Protein AF-A0A6P6J3G4-F1 (afdb_monomer_lite)

Foldseek 3Di:
DDDPPPDDDDWPFPFPPPDDDDDQQWDWTWGDGLPDQWIWIFTGGDPDQKKWKWKAWPVRDTLDIDIGGDGDTGGLLSDDAQTKIFIDIPPRDDPDGIDGRHAQEADDWDWDDDPQQKIKIARPRHRDIDMDGADLVQAQDWDWDWDDDDRYTRTYTDGHHHRNWDWDWDPDVVIDIDTPSHRPNPPDPDDPDDDDDPDD

pLDDT: mean 77.28, std 19.0, range [24.08, 95.25]

Sequence (200 aa):
MHSSSTSTSPTFTSTLTKTTMGPTQCQFILNWSKNEEEVIVKINSTSKTTYRLRLMDNQNNTVFDANGHPPFKIPFKSLKPCTTYTVTVDECPLQQNLINLNVNKSTSHSAELEGGNKVCFKDSKWDLSECFAIKENSSCVQKDIHIKLDTCHYTMNVHMPPVKPQITFTETIPSQFEWPNKPRNCQENKFKVHCTGNGK

Organism: Carassius auratus (NCBI:txid7957)

Structure (mmCIF, N/CA/C/O backbone):
data_AF-A0A6P6J3G4-F1
#
_entry.id   AF-A0A6P6J3G4-F1
#
loop_
_atom_site.group_PDB
_atom_site.id
_atom_site.type_symbol
_atom_site.label_atom_id
_atom_site.label_alt_id
_atom_site.label_comp_id
_atom_site.label_asym_id
_atom_site.label_entity_id
_atom_site.label_seq_id
_atom_site.pdbx_PDB_ins_code
_atom_site.Cartn_x
_atom_site.Cartn_y
_atom_site.Cartn_z
_atom_site.occupancy
_atom_site.B_iso_or_equiv
_atom_site.auth_seq_id
_atom_site.auth_comp_id
_atom_site.auth_asym_id
_atom_site.auth_atom_id
_atom_site.pdbx_PDB_model_num
ATOM 1 N N . MET A 1 1 ? 5.849 25.766 27.114 1.00 33.12 1 MET A N 1
ATOM 2 C CA . MET A 1 1 ? 7.096 25.677 26.325 1.00 33.12 1 MET A CA 1
ATOM 3 C C . MET A 1 1 ? 6.953 24.502 25.371 1.00 33.12 1 MET A C 1
ATOM 5 O O . MET A 1 1 ? 7.002 23.365 25.816 1.00 33.12 1 MET A O 1
ATOM 9 N N . HIS A 1 2 ? 6.637 24.766 24.101 1.00 27.97 2 HIS A N 1
ATOM 10 C CA . HIS A 1 2 ? 6.517 23.725 23.078 1.00 27.97 2 HIS A CA 1
ATOM 11 C C . HIS A 1 2 ? 7.907 23.427 22.514 1.00 27.97 2 HIS A C 1
ATOM 13 O O . HIS A 1 2 ? 8.467 24.238 21.782 1.00 27.97 2 HIS A O 1
ATOM 19 N N . SER A 1 3 ? 8.460 22.269 22.866 1.00 24.08 3 SER A N 1
ATOM 20 C CA . SER A 1 3 ? 9.639 21.723 22.199 1.00 24.08 3 SER A CA 1
ATOM 21 C C . SER A 1 3 ? 9.186 21.033 20.916 1.00 24.08 3 SER A C 1
ATOM 23 O O . SER A 1 3 ? 8.805 19.864 20.921 1.00 24.08 3 SER A O 1
ATOM 25 N N . SER A 1 4 ? 9.182 21.782 19.816 1.00 27.47 4 SER A N 1
ATOM 26 C CA . SER A 1 4 ? 9.052 21.227 18.471 1.00 27.47 4 SER A CA 1
ATOM 27 C C . SER A 1 4 ? 10.332 20.462 18.143 1.00 27.47 4 SER A C 1
ATOM 29 O O . SER A 1 4 ? 11.358 21.063 17.838 1.00 27.47 4 SER A O 1
ATOM 31 N N . SER A 1 5 ? 10.288 19.134 18.239 1.00 25.02 5 SER A N 1
ATOM 32 C CA . SER A 1 5 ? 11.351 18.281 17.710 1.00 25.02 5 SER A CA 1
ATOM 33 C C . SER A 1 5 ? 11.126 18.103 16.209 1.00 25.02 5 SER A C 1
ATOM 35 O O . SER A 1 5 ? 10.301 17.312 15.757 1.00 25.02 5 SER A O 1
ATOM 37 N N . THR A 1 6 ? 11.851 18.876 15.406 1.00 27.38 6 THR A N 1
ATOM 38 C CA . THR A 1 6 ? 12.033 18.601 13.981 1.00 27.38 6 THR A CA 1
ATOM 39 C C . THR A 1 6 ? 12.918 17.365 13.846 1.00 27.38 6 THR A C 1
ATOM 41 O O . THR A 1 6 ? 14.134 17.446 13.703 1.00 27.38 6 THR A O 1
ATOM 44 N N . SER A 1 7 ? 12.296 16.189 13.942 1.00 25.64 7 SER A N 1
ATOM 45 C CA . SER A 1 7 ? 12.932 14.931 13.561 1.00 25.64 7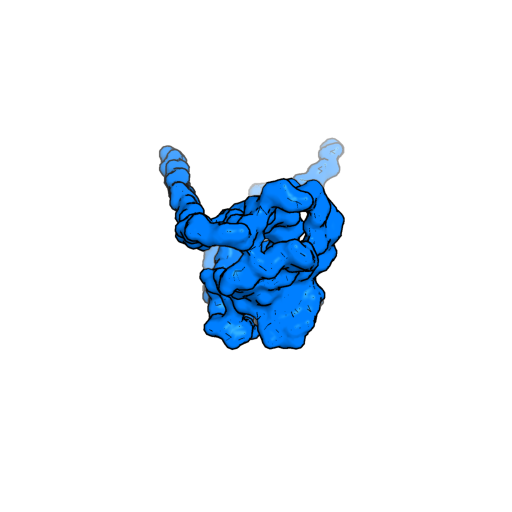 SER A CA 1
ATOM 46 C C . SER A 1 7 ? 13.177 14.966 12.053 1.00 25.64 7 SER A C 1
ATOM 48 O O . SER A 1 7 ? 12.247 14.920 11.246 1.00 25.64 7 SER A O 1
ATOM 50 N N . THR A 1 8 ? 14.443 15.103 11.669 1.00 26.39 8 THR A N 1
ATOM 51 C CA . THR A 1 8 ? 14.907 14.918 10.297 1.00 26.39 8 THR A CA 1
ATOM 52 C C . THR A 1 8 ? 14.532 13.507 9.846 1.00 26.39 8 THR A C 1
ATOM 54 O O . THR A 1 8 ? 15.021 12.509 10.374 1.00 26.39 8 THR A O 1
ATOM 57 N N . SER A 1 9 ? 13.597 13.421 8.895 1.00 29.39 9 SER A N 1
ATOM 58 C CA . SER A 1 9 ? 13.177 12.144 8.317 1.00 29.39 9 SER A CA 1
ATOM 59 C C . SER A 1 9 ? 14.364 11.469 7.628 1.00 29.39 9 SER A C 1
ATOM 61 O O . SER A 1 9 ? 15.068 12.133 6.867 1.00 29.39 9 SER A O 1
ATOM 63 N N . PRO A 1 10 ? 14.580 10.160 7.833 1.00 24.36 10 PRO A N 1
ATOM 64 C CA . PRO A 1 10 ? 15.593 9.433 7.092 1.00 24.36 10 PRO A CA 1
ATOM 65 C C . PRO A 1 10 ? 15.177 9.377 5.620 1.00 24.36 10 PRO A C 1
ATOM 67 O O . PRO A 1 10 ? 14.202 8.715 5.251 1.00 24.36 10 PRO A O 1
ATOM 70 N N . THR A 1 11 ? 15.913 10.091 4.773 1.00 26.95 11 THR A N 1
ATOM 71 C CA . THR A 1 11 ? 15.874 9.906 3.326 1.00 26.95 11 THR A CA 1
ATOM 72 C C . THR A 1 11 ? 16.505 8.551 3.035 1.00 26.95 11 THR A C 1
ATOM 74 O O . THR A 1 11 ? 17.723 8.399 3.077 1.00 26.95 11 THR A O 1
ATOM 77 N N . PHE A 1 12 ? 15.682 7.541 2.764 1.00 32.44 12 PHE A N 1
ATOM 78 C CA . PHE A 1 12 ? 16.170 6.320 2.134 1.00 32.44 12 PHE A CA 1
ATOM 79 C C . PHE A 1 12 ? 16.375 6.612 0.654 1.00 32.44 12 PHE A C 1
ATOM 81 O O . PHE A 1 12 ? 15.532 6.302 -0.180 1.00 32.44 12 PHE A O 1
ATOM 88 N N . THR A 1 13 ? 17.499 7.244 0.328 1.00 29.33 13 THR A N 1
ATOM 89 C CA . THR A 1 13 ? 17.986 7.266 -1.044 1.00 29.33 13 THR A CA 1
ATOM 90 C C . THR A 1 13 ? 18.561 5.883 -1.298 1.00 29.33 13 THR A C 1
ATOM 92 O O . THR A 1 13 ? 19.713 5.607 -0.967 1.00 29.33 13 THR A O 1
ATOM 95 N N . SER A 1 14 ? 17.765 4.972 -1.857 1.00 32.69 14 SER A N 1
ATOM 96 C CA . SER A 1 14 ? 18.378 3.852 -2.564 1.00 32.69 14 SER A CA 1
ATOM 97 C C . SER A 1 14 ? 18.861 4.414 -3.891 1.00 32.69 14 SER A C 1
ATOM 99 O O . SER A 1 14 ? 18.203 4.302 -4.920 1.00 32.69 14 SER A O 1
ATOM 101 N N . THR A 1 15 ? 19.989 5.123 -3.846 1.00 31.77 15 THR A N 1
ATOM 102 C CA . THR A 1 15 ? 20.711 5.446 -5.060 1.00 31.77 15 THR A CA 1
ATOM 103 C C . THR A 1 15 ? 21.238 4.113 -5.553 1.00 31.77 15 THR A C 1
ATOM 105 O O . THR A 1 15 ? 22.246 3.610 -5.054 1.00 31.77 15 THR A O 1
ATOM 108 N N . LEU A 1 16 ? 20.579 3.516 -6.543 1.00 35.56 16 LEU A N 1
ATOM 109 C CA . LEU A 1 16 ? 21.275 2.556 -7.384 1.00 35.56 16 LEU A CA 1
ATOM 110 C C . LEU A 1 16 ? 22.248 3.359 -8.267 1.00 35.56 16 LEU A C 1
ATOM 112 O O . LEU A 1 16 ? 22.089 3.470 -9.476 1.00 35.56 16 LEU A O 1
ATOM 116 N N . THR A 1 17 ? 23.252 3.994 -7.655 1.00 30.45 17 THR A N 1
ATOM 117 C CA . THR A 1 17 ? 24.413 4.536 -8.360 1.00 30.45 17 THR A CA 1
ATOM 118 C C . THR A 1 17 ? 25.265 3.350 -8.767 1.00 30.45 17 THR A C 1
ATOM 120 O O . THR A 1 17 ? 26.215 2.977 -8.084 1.00 30.45 17 THR A O 1
ATOM 123 N N . LYS A 1 18 ? 24.915 2.728 -9.889 1.00 33.31 18 LYS A N 1
ATOM 124 C CA . LYS A 1 18 ? 25.888 1.984 -10.682 1.00 33.31 18 LYS A CA 1
ATOM 125 C C . LYS A 1 18 ? 26.146 2.765 -11.956 1.00 33.31 18 LYS A C 1
ATOM 127 O O . LYS A 1 18 ? 25.587 2.497 -13.011 1.00 33.31 18 LYS A O 1
ATOM 132 N N . THR A 1 19 ? 27.013 3.762 -11.823 1.00 32.81 19 THR A N 1
ATOM 133 C CA . THR A 1 19 ? 27.705 4.347 -12.964 1.00 32.81 19 THR A CA 1
ATOM 134 C C . THR A 1 19 ? 28.714 3.309 -13.431 1.00 32.81 19 THR A C 1
ATOM 136 O O . THR A 1 19 ? 29.676 3.011 -12.723 1.00 32.81 19 THR A O 1
ATOM 139 N N . THR A 1 20 ? 28.512 2.713 -14.599 1.00 35.81 20 THR A N 1
ATOM 140 C CA . THR A 1 20 ? 29.598 1.977 -15.253 1.00 35.81 20 THR A CA 1
ATOM 141 C C . THR A 1 20 ? 29.575 2.293 -16.737 1.00 35.81 20 THR A C 1
ATOM 143 O O . THR A 1 20 ? 28.584 2.063 -17.428 1.00 35.81 20 THR A O 1
ATOM 146 N N . MET A 1 21 ? 30.655 2.933 -17.185 1.00 36.25 21 MET A N 1
ATOM 147 C CA . MET A 1 21 ? 30.863 3.352 -18.565 1.00 36.25 21 MET A CA 1
ATOM 148 C C . MET A 1 21 ? 31.253 2.129 -19.396 1.00 36.25 21 MET A C 1
ATOM 150 O O . MET A 1 21 ? 32.298 1.526 -19.169 1.00 36.25 21 MET A O 1
ATOM 154 N N . GLY A 1 22 ? 30.399 1.780 -20.351 1.00 36.66 22 GLY A N 1
ATOM 155 C CA . GLY A 1 22 ? 30.642 0.785 -21.389 1.00 36.66 22 GLY A CA 1
ATOM 156 C C . GLY A 1 22 ? 29.890 1.184 -22.667 1.00 36.66 22 GLY A C 1
ATOM 157 O O . GLY A 1 22 ? 28.957 1.983 -22.591 1.00 36.66 22 GLY A O 1
ATOM 158 N N . PRO A 1 23 ? 30.289 0.671 -23.843 1.00 42.81 23 PRO A N 1
ATOM 159 C CA . PRO A 1 23 ? 29.961 1.250 -25.154 1.00 42.81 23 PRO A CA 1
ATOM 160 C C . PRO A 1 23 ? 28.498 1.093 -25.619 1.00 42.81 23 PRO A C 1
ATOM 162 O O . PRO A 1 23 ? 28.172 1.480 -26.735 1.00 42.81 23 PRO A O 1
ATOM 165 N N . THR A 1 24 ? 27.595 0.565 -24.789 1.00 51.41 24 THR A N 1
ATOM 166 C CA . THR A 1 24 ? 26.156 0.443 -25.082 1.00 51.41 24 THR A CA 1
ATOM 167 C C . THR A 1 24 ? 25.353 1.310 -24.106 1.00 51.41 24 THR A C 1
ATOM 169 O O . THR A 1 24 ? 25.168 0.991 -22.935 1.00 51.41 24 THR A O 1
ATOM 172 N N . GLN A 1 25 ? 24.943 2.481 -24.598 1.00 62.03 25 GLN A N 1
ATOM 173 C CA . GLN A 1 25 ? 24.481 3.650 -23.841 1.00 62.03 25 GLN A CA 1
ATOM 174 C C . GLN A 1 25 ? 23.018 3.544 -23.370 1.00 62.03 25 GLN A C 1
ATOM 176 O O . GLN A 1 25 ? 22.177 4.324 -23.814 1.00 62.03 25 GLN A O 1
ATOM 181 N N . CYS A 1 26 ? 22.681 2.597 -22.494 1.00 67.50 26 CYS A N 1
ATOM 182 C CA . CYS A 1 26 ? 21.376 2.595 -21.828 1.00 67.50 26 CYS A CA 1
ATOM 183 C C . CYS A 1 26 ? 21.518 2.334 -20.330 1.00 67.50 26 CYS A C 1
ATOM 185 O O . CYS A 1 26 ? 21.806 1.218 -19.901 1.00 67.50 26 CYS A O 1
ATOM 187 N N . GLN A 1 27 ? 21.318 3.375 -19.526 1.00 68.44 27 GLN A N 1
ATOM 188 C CA . GLN A 1 27 ? 21.262 3.279 -18.069 1.00 68.44 27 GLN A CA 1
ATOM 189 C C . GLN A 1 27 ? 19.939 3.849 -17.583 1.00 68.44 27 GLN A C 1
ATOM 191 O O . GLN A 1 27 ? 19.440 4.816 -18.166 1.00 68.44 27 GLN A O 1
ATOM 196 N N . PHE A 1 28 ? 19.408 3.301 -16.490 1.00 71.81 28 PHE A N 1
ATOM 197 C CA . PHE A 1 28 ? 18.303 3.930 -15.786 1.00 71.81 28 PHE A CA 1
ATOM 198 C C . PHE A 1 28 ? 18.678 4.302 -14.357 1.00 71.81 28 PHE A C 1
ATOM 200 O O . PHE A 1 28 ? 19.463 3.617 -13.703 1.00 71.81 28 PHE A O 1
ATOM 207 N N . ILE A 1 29 ? 18.105 5.401 -13.878 1.00 69.69 29 ILE A N 1
ATOM 208 C CA . ILE A 1 29 ? 18.223 5.837 -12.488 1.00 69.69 29 ILE A CA 1
ATOM 209 C C . ILE A 1 29 ? 16.832 5.799 -11.891 1.00 69.69 29 ILE A C 1
ATOM 211 O O . ILE A 1 29 ? 15.924 6.440 -12.423 1.00 69.69 29 ILE A O 1
ATOM 215 N N . LEU A 1 30 ? 16.695 5.063 -10.793 1.00 69.00 30 LEU A N 1
ATOM 216 C CA . LEU A 1 30 ? 15.484 5.027 -9.998 1.00 69.00 30 LEU A CA 1
ATOM 217 C C . LEU A 1 30 ? 15.666 5.929 -8.779 1.00 69.00 30 LEU A C 1
ATOM 219 O O . LEU A 1 30 ? 16.517 5.668 -7.932 1.00 69.00 30 LEU A O 1
ATOM 223 N N . ASN A 1 31 ? 14.844 6.969 -8.695 1.00 70.81 31 ASN A N 1
ATOM 224 C CA . ASN A 1 31 ? 14.775 7.848 -7.537 1.00 70.81 31 ASN A CA 1
ATOM 225 C C . ASN A 1 31 ? 13.417 7.688 -6.869 1.00 70.81 31 ASN A C 1
ATOM 227 O O . ASN A 1 31 ? 12.385 7.742 -7.538 1.00 70.81 31 ASN A O 1
ATOM 231 N N . TRP A 1 32 ? 13.431 7.518 -5.553 1.00 69.88 32 TRP A N 1
ATOM 232 C CA . TRP A 1 32 ? 12.229 7.595 -4.745 1.00 69.88 32 TRP A CA 1
ATOM 233 C C . TRP A 1 32 ? 12.554 8.079 -3.343 1.00 69.88 32 TRP A C 1
ATOM 235 O O . TRP A 1 32 ? 13.658 7.867 -2.834 1.00 69.88 32 TRP A O 1
ATOM 245 N N . SER A 1 33 ? 11.563 8.683 -2.700 1.00 63.59 33 SER A N 1
ATOM 246 C CA . SER A 1 33 ? 11.625 9.009 -1.284 1.00 63.59 33 SER A CA 1
ATOM 247 C C . SER A 1 33 ? 10.406 8.489 -0.527 1.00 63.59 33 SER A C 1
ATOM 249 O O . SER A 1 33 ? 9.382 8.079 -1.085 1.00 63.59 33 SER A O 1
ATOM 251 N N . LYS A 1 34 ? 10.513 8.482 0.803 1.00 59.62 34 LYS A N 1
ATOM 252 C CA . LYS A 1 34 ? 9.438 8.053 1.703 1.00 59.62 34 LYS A CA 1
ATOM 253 C C . LYS A 1 34 ? 8.164 8.892 1.529 1.00 59.62 34 LYS A C 1
ATOM 255 O O . LYS A 1 34 ? 7.078 8.330 1.640 1.00 59.62 34 LYS A O 1
ATOM 260 N N . ASN A 1 35 ? 8.312 10.168 1.178 1.00 63.75 35 ASN A N 1
ATOM 261 C CA . ASN A 1 35 ? 7.216 11.133 1.081 1.00 63.75 35 ASN A CA 1
ATOM 262 C C . ASN A 1 35 ? 6.724 11.356 -0.359 1.00 63.75 35 ASN A C 1
ATOM 264 O O . ASN A 1 35 ? 5.789 12.121 -0.561 1.00 63.75 35 ASN A O 1
ATOM 268 N N . GLU A 1 36 ? 7.343 10.713 -1.349 1.00 72.94 36 GLU A N 1
ATOM 269 C CA . GLU A 1 36 ? 6.892 10.762 -2.740 1.00 72.94 36 GLU A CA 1
ATOM 270 C C . GLU A 1 36 ? 5.796 9.729 -3.023 1.00 72.94 36 GLU A C 1
ATOM 272 O O . GLU A 1 36 ? 5.799 8.627 -2.462 1.00 72.94 36 GLU A O 1
ATOM 277 N N . GLU A 1 37 ? 4.884 10.095 -3.925 1.00 78.69 37 GLU A N 1
ATOM 278 C CA . GLU A 1 37 ? 3.795 9.247 -4.437 1.00 78.69 37 GLU A CA 1
ATOM 279 C C . GLU A 1 37 ? 4.203 8.431 -5.672 1.00 78.69 37 GLU A C 1
ATOM 281 O O . GLU A 1 37 ? 3.495 7.509 -6.081 1.00 78.69 37 GLU A O 1
ATOM 286 N N . GLU A 1 38 ? 5.378 8.718 -6.230 1.00 84.12 38 GLU A N 1
ATOM 287 C CA . GLU A 1 38 ? 5.865 8.132 -7.471 1.00 84.12 38 GLU A CA 1
ATOM 288 C C . GLU A 1 38 ? 7.334 7.723 -7.351 1.00 84.12 38 GLU A C 1
ATOM 290 O O . GLU A 1 38 ? 8.112 8.285 -6.581 1.00 84.12 38 GLU A O 1
ATOM 295 N N . VAL A 1 39 ? 7.715 6.754 -8.172 1.00 82.38 39 VAL A N 1
ATOM 296 C CA . VAL A 1 39 ? 9.089 6.369 -8.455 1.00 82.38 39 VAL A CA 1
ATOM 297 C C . VAL A 1 39 ? 9.490 6.992 -9.789 1.00 82.38 39 VAL A C 1
ATOM 299 O O . VAL A 1 39 ? 8.809 6.808 -10.799 1.00 82.38 39 VAL A O 1
ATOM 302 N N . ILE A 1 40 ? 10.606 7.715 -9.812 1.00 82.06 40 ILE A N 1
ATOM 303 C CA . ILE A 1 40 ? 11.095 8.392 -11.015 1.00 82.06 40 ILE A CA 1
ATOM 304 C C . ILE A 1 40 ? 12.158 7.527 -11.685 1.00 82.06 40 ILE A C 1
ATOM 306 O O . ILE A 1 40 ? 13.202 7.263 -11.090 1.00 82.06 40 ILE A O 1
ATOM 310 N N . VAL A 1 41 ? 11.921 7.151 -12.942 1.00 80.62 41 VAL A N 1
ATOM 311 C CA . VAL A 1 41 ? 12.867 6.409 -13.782 1.00 80.62 41 VAL A CA 1
ATOM 312 C C . VAL A 1 41 ? 13.398 7.321 -14.883 1.00 80.62 41 VAL A C 1
ATOM 314 O O . VAL A 1 41 ? 12.688 7.686 -15.821 1.00 80.62 41 VAL A O 1
ATOM 317 N N . LYS A 1 42 ? 14.669 7.704 -14.779 1.00 82.00 42 LYS A N 1
ATOM 318 C CA . LYS A 1 42 ? 15.385 8.438 -15.836 1.00 82.00 42 LYS A CA 1
ATOM 319 C C . LYS A 1 42 ? 16.090 7.447 -16.743 1.00 82.00 42 LYS A C 1
ATOM 321 O O . LYS A 1 42 ? 16.682 6.516 -16.219 1.00 82.00 42 LYS A O 1
ATOM 326 N N . ILE A 1 43 ? 16.074 7.673 -18.055 1.00 77.88 43 ILE A N 1
ATOM 327 C CA . ILE A 1 43 ? 16.859 6.902 -19.027 1.00 77.88 43 ILE A CA 1
ATOM 328 C C . ILE A 1 43 ? 17.965 7.810 -19.556 1.00 77.88 43 ILE A C 1
ATOM 330 O O . ILE A 1 43 ? 17.679 8.853 -20.138 1.00 77.88 43 ILE A O 1
ATOM 334 N N . ASN A 1 44 ? 19.217 7.410 -19.356 1.00 72.69 44 ASN A N 1
ATOM 335 C CA . ASN A 1 44 ? 20.378 8.083 -19.924 1.00 72.69 44 ASN A CA 1
ATOM 336 C C . ASN A 1 44 ? 20.800 7.326 -21.184 1.00 72.69 44 ASN A C 1
ATOM 338 O O . ASN A 1 44 ? 21.493 6.310 -21.101 1.00 72.69 44 ASN A O 1
ATOM 342 N N . SER A 1 45 ? 20.357 7.813 -22.341 1.00 67.75 45 SER A N 1
ATOM 343 C CA . SER A 1 45 ? 20.760 7.300 -23.649 1.00 67.75 45 SER A CA 1
ATOM 344 C C . SER A 1 45 ? 20.799 8.434 -24.673 1.00 67.75 45 SER A C 1
ATOM 346 O O . SER A 1 45 ? 19.985 9.354 -24.620 1.00 67.75 45 SER A O 1
ATOM 348 N N . THR A 1 46 ? 21.775 8.398 -25.581 1.00 61.34 46 THR A N 1
ATOM 349 C CA . THR A 1 46 ? 22.001 9.452 -26.586 1.00 61.34 46 THR A CA 1
ATOM 350 C C . THR A 1 46 ? 21.328 9.162 -27.928 1.00 61.34 46 THR A C 1
ATOM 352 O O . THR A 1 46 ? 21.491 9.944 -28.858 1.00 61.34 46 THR A O 1
ATOM 355 N N . SER A 1 47 ? 20.614 8.039 -28.067 1.00 66.50 47 SER A N 1
ATOM 356 C CA . SER A 1 47 ? 20.144 7.550 -29.371 1.00 66.50 47 SER A CA 1
ATOM 357 C C . SER A 1 47 ? 18.701 7.928 -29.715 1.00 66.50 47 SER A C 1
ATOM 359 O O . SER A 1 47 ? 18.380 8.028 -30.898 1.00 66.50 47 SER A O 1
ATOM 361 N N . LYS A 1 48 ? 17.821 8.141 -28.725 1.00 69.62 48 LYS A N 1
ATOM 362 C CA . LYS A 1 48 ? 16.391 8.412 -28.959 1.00 69.62 48 LYS A CA 1
ATOM 363 C C . LYS A 1 48 ? 15.811 9.487 -28.043 1.00 69.62 48 LYS A C 1
ATOM 365 O O . LYS A 1 48 ? 16.250 9.677 -26.911 1.00 69.62 48 LYS A O 1
ATOM 370 N N . THR A 1 49 ? 14.766 10.150 -28.533 1.00 75.81 49 THR A N 1
ATOM 371 C CA . THR A 1 49 ? 13.941 11.106 -27.774 1.00 75.81 49 THR A CA 1
ATOM 372 C C . THR A 1 49 ? 12.758 10.440 -27.071 1.00 75.81 49 THR A C 1
ATOM 374 O O . THR A 1 49 ? 12.267 10.974 -26.077 1.00 75.81 49 THR A O 1
ATOM 377 N N . THR A 1 50 ? 12.318 9.276 -27.552 1.00 86.38 50 THR A N 1
ATOM 378 C CA . THR A 1 50 ? 11.156 8.540 -27.045 1.00 86.38 50 THR A CA 1
ATOM 379 C C . THR A 1 50 ? 11.531 7.091 -26.762 1.00 86.38 50 THR A C 1
ATOM 381 O O . THR A 1 50 ? 12.220 6.456 -27.561 1.00 86.38 50 THR A O 1
ATOM 384 N N . TYR A 1 51 ? 11.053 6.575 -25.632 1.00 86.94 51 TYR A N 1
ATOM 385 C CA . TYR A 1 51 ? 11.269 5.205 -25.183 1.00 86.94 51 TYR A CA 1
ATOM 386 C C . TYR A 1 51 ? 9.951 4.604 -24.708 1.00 86.94 51 TYR A C 1
ATOM 388 O O . TYR A 1 51 ? 9.099 5.316 -24.174 1.00 86.94 51 TYR A O 1
ATOM 396 N N . ARG A 1 52 ? 9.822 3.281 -24.833 1.00 91.25 52 ARG A N 1
ATOM 397 C CA . ARG A 1 52 ? 8.777 2.516 -24.156 1.00 91.25 52 ARG A CA 1
ATOM 398 C C . ARG A 1 52 ? 9.379 1.773 -22.972 1.00 91.25 52 ARG A C 1
ATOM 400 O O . ARG A 1 52 ? 10.222 0.899 -23.163 1.00 91.25 52 ARG A O 1
ATOM 407 N N . LEU A 1 53 ? 8.966 2.153 -21.768 1.00 90.88 53 LEU A N 1
ATOM 408 C CA . LEU A 1 53 ? 9.354 1.542 -20.502 1.00 90.88 53 LEU A CA 1
ATOM 409 C C . LEU A 1 53 ? 8.246 0.585 -20.060 1.00 90.88 53 LEU A C 1
ATOM 411 O O . LEU A 1 53 ? 7.103 1.011 -19.907 1.00 90.88 53 LEU A O 1
ATOM 415 N N . ARG A 1 54 ? 8.593 -0.674 -19.785 1.00 93.31 54 ARG A N 1
ATOM 416 C CA . ARG A 1 54 ? 7.707 -1.615 -19.088 1.00 93.31 54 ARG A CA 1
ATOM 417 C C . ARG A 1 54 ? 8.336 -2.068 -17.783 1.00 93.31 54 ARG A C 1
ATOM 419 O O . ARG A 1 54 ? 9.548 -2.283 -17.716 1.00 93.31 54 ARG A O 1
ATOM 426 N N . LEU A 1 55 ? 7.498 -2.231 -16.771 1.00 92.56 55 LEU A N 1
ATOM 427 C CA . LEU A 1 55 ? 7.854 -2.825 -15.495 1.00 92.56 55 LEU A CA 1
ATOM 428 C C . LEU A 1 55 ? 6.997 -4.071 -15.276 1.00 92.56 55 LEU A C 1
ATOM 430 O O . LEU A 1 55 ? 5.770 -4.012 -15.385 1.00 92.56 55 LEU A O 1
ATOM 434 N N . MET A 1 56 ? 7.646 -5.191 -14.981 1.00 93.50 56 MET A N 1
ATOM 435 C CA . MET A 1 56 ? 7.009 -6.489 -14.774 1.00 93.50 56 MET A CA 1
ATOM 436 C C . MET A 1 56 ? 7.285 -6.986 -13.361 1.00 93.50 56 MET A C 1
ATOM 438 O O . MET A 1 56 ? 8.408 -6.843 -12.878 1.00 93.50 56 MET A O 1
ATOM 442 N N . ASP A 1 57 ? 6.282 -7.551 -12.694 1.00 91.44 57 ASP A N 1
ATOM 443 C CA . ASP A 1 57 ? 6.478 -8.223 -11.407 1.00 91.44 57 ASP A CA 1
ATOM 444 C C . ASP A 1 57 ? 7.175 -9.590 -11.579 1.00 91.44 57 ASP A C 1
ATOM 446 O O . ASP A 1 57 ? 7.523 -10.016 -12.683 1.00 91.44 57 ASP A O 1
ATOM 450 N N . ASN A 1 58 ? 7.405 -10.290 -10.470 1.00 86.31 58 ASN A N 1
ATOM 451 C CA . ASN A 1 58 ? 8.009 -11.627 -10.454 1.00 86.31 58 ASN A CA 1
ATOM 452 C C . ASN A 1 58 ? 7.133 -12.730 -11.079 1.00 86.31 58 ASN A C 1
ATOM 454 O O . ASN A 1 58 ? 7.627 -13.832 -11.311 1.00 86.31 58 ASN A O 1
ATOM 458 N N . GLN A 1 59 ? 5.857 -12.452 -11.343 1.00 88.31 59 GLN A N 1
ATOM 459 C CA . GLN A 1 59 ? 4.930 -13.333 -12.049 1.00 88.31 59 GLN A CA 1
ATOM 460 C C . GLN A 1 59 ? 4.866 -12.992 -13.546 1.00 88.31 59 GLN A C 1
ATOM 462 O O . GLN A 1 59 ? 4.046 -13.554 -14.268 1.00 88.31 59 GLN A O 1
ATOM 467 N N . ASN A 1 60 ? 5.744 -12.101 -14.021 1.00 88.88 60 ASN A N 1
ATOM 468 C CA . ASN A 1 60 ? 5.766 -11.557 -15.375 1.00 88.88 60 ASN A CA 1
ATOM 469 C C . ASN A 1 60 ? 4.505 -10.763 -15.761 1.00 88.88 60 ASN A C 1
ATOM 471 O O . ASN A 1 60 ? 4.274 -10.524 -16.948 1.00 88.88 60 ASN A O 1
ATOM 475 N N . ASN A 1 61 ? 3.709 -10.293 -14.799 1.00 92.75 61 ASN A N 1
ATOM 476 C CA . ASN A 1 61 ? 2.614 -9.378 -15.096 1.00 92.75 61 ASN A CA 1
ATOM 477 C C . ASN A 1 61 ? 3.175 -7.977 -15.324 1.00 92.75 61 ASN A C 1
ATOM 479 O O . ASN A 1 61 ? 3.967 -7.475 -14.525 1.00 92.75 61 ASN A O 1
ATOM 483 N N . THR A 1 62 ? 2.744 -7.309 -16.392 1.00 94.56 62 THR A N 1
ATOM 484 C CA . THR A 1 62 ? 3.068 -5.895 -16.601 1.00 94.56 62 THR A CA 1
ATOM 485 C C . THR A 1 62 ? 2.286 -5.038 -15.609 1.00 94.56 62 THR A C 1
ATOM 487 O O . THR A 1 62 ? 1.062 -4.965 -15.678 1.00 94.56 62 THR A O 1
ATOM 490 N N . VAL A 1 63 ? 2.999 -4.375 -14.699 1.00 93.62 63 VAL A N 1
ATOM 491 C CA . VAL A 1 63 ? 2.417 -3.468 -13.693 1.00 93.62 63 VAL A CA 1
ATOM 492 C C . VAL A 1 63 ? 2.493 -2.000 -14.113 1.00 93.62 63 VAL A C 1
ATOM 494 O O . VAL A 1 63 ? 1.791 -1.153 -13.568 1.00 93.62 63 VAL A O 1
ATOM 497 N N . PHE A 1 64 ? 3.346 -1.692 -15.091 1.00 94.44 64 PHE A N 1
ATOM 498 C CA . PHE A 1 64 ? 3.484 -0.365 -15.676 1.00 94.44 64 PHE A CA 1
ATOM 499 C C . PHE A 1 64 ? 3.971 -0.478 -17.124 1.00 94.44 64 PHE A C 1
ATOM 501 O O . PHE A 1 64 ? 4.906 -1.228 -17.401 1.00 94.44 64 PHE A O 1
ATOM 508 N N . ASP A 1 65 ? 3.364 0.281 -18.035 1.00 95.25 65 ASP A N 1
ATOM 509 C CA . ASP A 1 65 ? 3.782 0.418 -19.434 1.00 95.25 65 ASP A CA 1
ATOM 510 C C . ASP A 1 65 ? 3.550 1.868 -19.857 1.00 95.25 65 ASP A C 1
ATOM 512 O O . ASP A 1 65 ? 2.433 2.380 -19.767 1.00 95.25 65 ASP A O 1
ATOM 516 N N . ALA A 1 66 ? 4.610 2.543 -20.284 1.00 94.19 66 ALA A N 1
ATOM 517 C CA . ALA A 1 66 ? 4.529 3.912 -20.757 1.00 94.19 66 ALA A CA 1
ATOM 518 C C . ALA A 1 66 ? 5.439 4.116 -21.960 1.00 94.19 66 ALA A C 1
ATOM 520 O O . ALA A 1 66 ? 6.573 3.642 -21.992 1.00 94.19 66 ALA A O 1
ATOM 521 N N . ASN A 1 67 ? 4.952 4.890 -22.924 1.00 93.00 67 ASN A N 1
ATOM 522 C CA . ASN A 1 67 ? 5.717 5.339 -24.075 1.00 93.00 67 ASN A CA 1
ATOM 523 C C . ASN A 1 67 ? 5.837 6.863 -24.030 1.00 93.00 67 ASN A C 1
ATOM 525 O O . ASN A 1 67 ? 4.827 7.552 -23.901 1.00 93.00 67 ASN A O 1
ATOM 529 N N . GLY A 1 68 ? 7.052 7.398 -24.113 1.00 90.25 68 GLY A N 1
ATOM 530 C CA . GLY A 1 68 ? 7.250 8.839 -24.020 1.00 90.25 68 GLY A CA 1
ATOM 531 C C . GLY A 1 68 ? 8.696 9.274 -23.836 1.00 90.25 68 GLY A C 1
ATOM 532 O O . GLY A 1 68 ? 9.638 8.490 -23.969 1.00 90.25 68 GLY A O 1
ATOM 533 N N . HIS A 1 69 ? 8.859 10.564 -23.549 1.00 88.19 69 HIS A N 1
ATOM 534 C CA . HIS A 1 69 ? 10.145 11.142 -23.183 1.00 88.19 69 HIS A CA 1
ATOM 535 C C . HIS A 1 69 ? 10.421 10.900 -21.687 1.00 88.19 69 HIS A C 1
ATOM 537 O O . HIS A 1 69 ? 9.535 11.169 -20.873 1.00 88.19 69 HIS A O 1
ATOM 543 N N . PRO A 1 70 ? 11.612 10.411 -21.292 1.00 84.44 70 PRO A N 1
ATOM 544 C CA . PRO A 1 70 ? 11.987 10.308 -19.885 1.00 84.44 70 PRO A CA 1
ATOM 545 C C . PRO A 1 70 ? 12.057 11.705 -19.229 1.00 84.44 70 PRO A C 1
ATOM 547 O O . PRO A 1 70 ? 12.325 12.688 -19.912 1.00 84.44 70 PRO A O 1
ATOM 550 N N . PRO A 1 71 ? 11.897 11.830 -17.900 1.00 86.75 71 PRO A N 1
ATOM 551 C CA . PRO A 1 71 ? 11.714 10.755 -16.931 1.00 86.75 71 PRO A CA 1
ATOM 552 C C . PRO A 1 71 ? 10.308 10.149 -16.948 1.00 86.75 71 PRO A C 1
ATOM 554 O O . PRO A 1 71 ? 9.312 10.855 -17.076 1.00 86.75 71 PRO A O 1
ATOM 557 N N . PHE A 1 72 ? 10.238 8.843 -16.713 1.00 88.75 72 PHE A N 1
ATOM 558 C CA . PHE A 1 72 ? 8.985 8.147 -16.446 1.00 88.75 72 PHE A CA 1
ATOM 559 C C . PHE A 1 72 ? 8.644 8.245 -14.963 1.00 88.75 72 PHE A C 1
ATOM 561 O O . PHE A 1 72 ? 9.525 8.141 -14.106 1.00 88.75 72 PHE A O 1
ATOM 568 N N . LYS A 1 73 ? 7.361 8.431 -14.671 1.00 90.31 73 LYS A N 1
ATOM 569 C CA . LYS A 1 73 ? 6.816 8.491 -13.317 1.00 90.31 73 LYS A CA 1
ATOM 570 C C . LYS A 1 73 ? 5.932 7.275 -13.100 1.00 90.31 73 LYS A C 1
ATOM 572 O O . LYS A 1 73 ? 4.953 7.097 -13.819 1.00 90.31 73 LYS A O 1
ATOM 577 N N . ILE A 1 74 ? 6.312 6.433 -12.149 1.00 90.00 74 ILE A N 1
ATOM 578 C CA . ILE A 1 74 ? 5.608 5.194 -11.827 1.00 90.00 74 ILE A CA 1
ATOM 579 C C . ILE A 1 74 ? 4.898 5.399 -10.488 1.00 90.00 74 ILE A C 1
ATOM 581 O O . ILE A 1 74 ? 5.583 5.530 -9.472 1.00 90.00 74 ILE A O 1
ATOM 585 N N . PRO A 1 75 ? 3.558 5.435 -10.442 1.00 90.75 75 PRO A N 1
ATOM 586 C CA . PRO A 1 75 ? 2.833 5.590 -9.186 1.00 90.75 75 PRO A CA 1
ATOM 587 C C . PRO A 1 75 ? 3.127 4.437 -8.222 1.00 90.75 75 PRO A C 1
ATOM 589 O O . PRO A 1 75 ? 3.081 3.272 -8.617 1.00 90.75 75 PRO A O 1
ATOM 592 N N . PHE A 1 76 ? 3.359 4.733 -6.939 1.00 88.44 76 PHE A N 1
ATOM 593 C CA . PHE A 1 76 ? 3.570 3.686 -5.931 1.00 88.44 76 PHE A CA 1
ATOM 594 C C . PHE A 1 76 ? 2.372 2.744 -5.784 1.00 88.44 76 PHE A C 1
ATOM 596 O O . PHE A 1 76 ? 2.568 1.569 -5.501 1.00 88.44 76 PHE A O 1
ATOM 603 N N . LYS A 1 77 ? 1.154 3.227 -6.056 1.00 89.69 77 LYS A N 1
ATOM 604 C CA . LYS A 1 77 ? -0.076 2.418 -6.064 1.00 89.69 77 LYS A CA 1
ATOM 605 C C . LYS A 1 77 ? -0.080 1.318 -7.130 1.00 89.69 77 LYS A C 1
ATOM 607 O O . LYS A 1 77 ? -0.820 0.354 -7.007 1.00 89.69 77 LYS A O 1
ATOM 612 N N . SER A 1 78 ? 0.730 1.455 -8.181 1.00 90.50 78 SER A N 1
ATOM 613 C CA . SER A 1 78 ? 0.913 0.414 -9.203 1.00 90.50 78 SER A CA 1
ATOM 614 C C . SER A 1 78 ? 1.983 -0.608 -8.804 1.00 90.50 78 SER A C 1
ATOM 616 O O . SER A 1 78 ? 2.213 -1.579 -9.520 1.00 90.50 78 SER A O 1
ATOM 618 N N . LEU A 1 79 ? 2.664 -0.387 -7.678 1.00 89.75 79 LEU A N 1
ATOM 619 C CA . LEU A 1 79 ? 3.756 -1.205 -7.174 1.00 89.75 79 LEU A CA 1
ATOM 620 C C . LEU A 1 79 ? 3.364 -1.836 -5.838 1.00 89.75 79 LEU A C 1
ATOM 622 O O . LEU A 1 79 ? 2.426 -1.426 -5.164 1.00 89.75 79 LEU A O 1
ATOM 626 N N . LYS A 1 80 ? 4.132 -2.838 -5.432 1.00 89.75 80 LYS A N 1
ATOM 627 C CA . LYS A 1 80 ? 4.018 -3.522 -4.155 1.00 89.75 80 LYS A CA 1
ATOM 628 C C . LYS A 1 80 ? 5.343 -3.398 -3.407 1.00 89.75 80 LYS A C 1
ATOM 630 O O . LYS A 1 80 ? 6.413 -3.459 -4.026 1.00 89.75 80 LYS A O 1
ATOM 635 N N . PRO A 1 81 ? 5.302 -3.263 -2.073 1.00 89.31 81 PRO A N 1
ATOM 636 C CA . PRO A 1 81 ? 6.498 -3.397 -1.265 1.00 89.31 81 PRO A CA 1
ATOM 637 C C . PRO A 1 81 ? 7.067 -4.813 -1.394 1.00 89.31 81 PRO A C 1
ATOM 639 O O . PRO A 1 81 ? 6.385 -5.745 -1.819 1.00 89.31 81 PRO A O 1
ATOM 642 N N . CYS A 1 82 ? 8.324 -4.988 -1.001 1.00 87.88 82 CYS A N 1
ATOM 643 C CA . CYS A 1 82 ? 9.001 -6.285 -0.940 1.00 87.88 82 CYS A CA 1
ATOM 644 C C . CYS A 1 82 ? 8.887 -7.118 -2.220 1.00 87.88 82 CYS A C 1
ATOM 646 O O . CYS A 1 82 ? 8.778 -8.346 -2.173 1.00 87.88 82 CYS A O 1
ATOM 648 N N . THR A 1 83 ? 8.918 -6.433 -3.359 1.00 87.94 83 THR A N 1
ATOM 649 C CA . THR A 1 83 ? 8.772 -7.034 -4.680 1.00 87.94 83 THR A CA 1
ATOM 650 C C . THR A 1 83 ? 9.992 -6.696 -5.526 1.00 87.94 83 THR A C 1
ATOM 652 O O . THR A 1 83 ? 10.529 -5.583 -5.468 1.00 87.94 83 THR A O 1
ATOM 655 N N . THR A 1 84 ? 10.450 -7.685 -6.292 1.00 89.12 84 THR A N 1
ATOM 656 C CA . THR A 1 84 ? 11.463 -7.486 -7.330 1.00 89.12 84 THR A CA 1
ATOM 657 C C . THR A 1 84 ? 10.762 -7.317 -8.667 1.00 89.12 84 THR A C 1
ATOM 659 O O . THR A 1 84 ? 9.937 -8.145 -9.043 1.00 89.12 84 THR A O 1
ATOM 662 N N . TYR A 1 85 ? 11.114 -6.251 -9.371 1.00 89.00 85 TYR A N 1
ATOM 663 C CA . TYR A 1 85 ? 10.574 -5.896 -10.668 1.00 89.00 85 TYR A CA 1
ATOM 664 C C . TYR A 1 85 ? 11.628 -6.024 -11.753 1.00 89.00 85 TYR A C 1
ATOM 666 O O . TYR A 1 85 ? 12.784 -5.652 -11.547 1.00 89.00 85 TYR A O 1
ATOM 674 N N . THR A 1 86 ? 11.201 -6.477 -12.924 1.00 91.00 86 THR A N 1
ATOM 675 C CA . THR A 1 86 ? 12.000 -6.462 -14.145 1.00 91.00 86 THR A CA 1
ATOM 676 C C . THR A 1 86 ? 11.631 -5.247 -14.984 1.00 91.00 86 THR A C 1
ATOM 678 O O . THR A 1 86 ? 10.464 -5.011 -15.281 1.00 91.00 86 THR A O 1
ATOM 681 N N . VAL A 1 87 ? 12.634 -4.477 -15.379 1.00 88.38 87 VAL A N 1
ATOM 682 C CA . VAL A 1 87 ? 12.532 -3.310 -16.252 1.00 88.38 87 VAL A CA 1
ATOM 683 C C . VAL A 1 87 ? 12.860 -3.725 -17.670 1.00 88.38 87 VAL A C 1
ATOM 685 O O . VAL A 1 87 ? 13.890 -4.339 -17.926 1.00 88.38 87 VAL A O 1
ATOM 688 N N . THR A 1 88 ? 12.049 -3.315 -18.629 1.00 88.06 88 THR A N 1
ATOM 689 C CA . THR A 1 88 ? 12.414 -3.427 -20.040 1.00 88.06 88 THR A CA 1
ATOM 690 C C . THR A 1 88 ? 12.254 -2.080 -20.707 1.00 88.06 88 THR A C 1
ATOM 692 O O . THR A 1 88 ? 11.244 -1.408 -20.503 1.00 88.06 88 THR A O 1
ATOM 695 N N . VAL A 1 89 ? 13.239 -1.706 -21.515 1.00 86.25 89 VAL A N 1
ATOM 696 C CA . VAL A 1 89 ? 13.174 -0.527 -22.371 1.00 86.25 89 VAL A CA 1
ATOM 697 C C . VAL A 1 89 ? 13.351 -0.997 -23.807 1.00 86.25 89 VAL A C 1
ATOM 699 O O . VAL A 1 89 ? 14.364 -1.619 -24.135 1.00 86.25 89 VAL A O 1
ATOM 702 N N . ASP A 1 90 ? 12.361 -0.729 -24.657 1.00 85.06 90 ASP A N 1
ATOM 703 C CA . ASP A 1 90 ? 12.404 -1.159 -26.057 1.00 85.06 90 ASP A CA 1
ATOM 704 C C . ASP A 1 90 ? 13.625 -0.559 -26.773 1.00 85.06 90 ASP A C 1
ATOM 706 O O . ASP A 1 90 ? 13.906 0.637 -26.667 1.00 85.06 90 ASP A O 1
ATOM 710 N N . GLU A 1 91 ? 14.355 -1.412 -27.502 1.00 78.56 91 GLU A N 1
ATOM 711 C CA . GLU A 1 91 ? 15.557 -1.052 -28.275 1.00 78.56 91 GLU A CA 1
ATOM 712 C C . GLU A 1 91 ? 16.666 -0.357 -27.454 1.00 78.56 91 GLU A C 1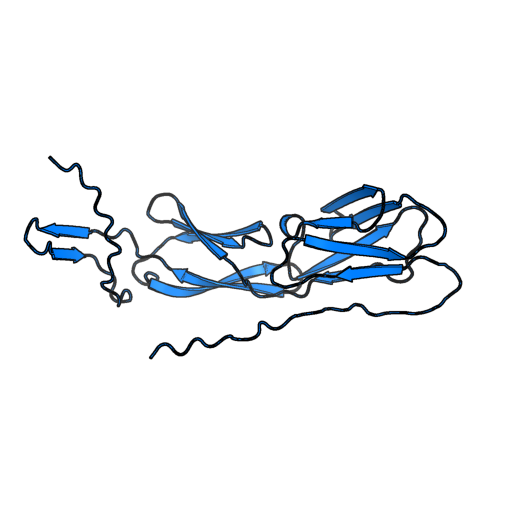
ATOM 714 O O . GLU A 1 91 ? 17.523 0.338 -27.999 1.00 78.56 91 GLU A O 1
ATOM 719 N N . CYS A 1 92 ? 16.666 -0.558 -26.135 1.00 77.75 92 CYS A N 1
ATOM 720 C CA . CYS A 1 92 ? 17.640 -0.002 -25.202 1.00 77.75 92 CYS A CA 1
ATOM 721 C C . CYS A 1 92 ? 18.033 -1.116 -24.213 1.00 77.75 92 CYS A C 1
ATOM 723 O O . CYS A 1 92 ? 17.514 -1.173 -23.095 1.00 77.75 92 CYS A O 1
ATOM 725 N N . PRO A 1 93 ? 18.877 -2.078 -24.639 1.00 73.56 93 PRO A N 1
ATOM 726 C CA . PRO A 1 93 ? 19.205 -3.243 -23.828 1.00 73.56 93 PRO A CA 1
ATOM 727 C C . PRO A 1 93 ? 19.916 -2.818 -22.540 1.00 73.56 93 PRO A C 1
ATOM 729 O O . PRO A 1 93 ? 20.954 -2.156 -22.571 1.00 73.56 93 PRO A O 1
ATOM 732 N N . LEU A 1 94 ? 19.343 -3.211 -21.404 1.00 73.38 94 LEU A N 1
ATOM 733 C CA . LEU A 1 94 ? 19.873 -2.926 -20.076 1.00 73.38 94 LEU A CA 1
ATOM 734 C C . LEU A 1 94 ? 20.803 -4.060 -19.639 1.00 73.38 94 LEU A C 1
ATOM 736 O O . LEU A 1 94 ? 20.423 -5.227 -19.693 1.00 73.38 94 LEU A O 1
ATOM 740 N N . GLN A 1 95 ? 21.998 -3.727 -19.147 1.00 67.62 95 GLN A N 1
ATOM 741 C CA . GLN A 1 95 ? 22.905 -4.724 -18.556 1.00 67.62 95 GLN A CA 1
ATOM 742 C C . GLN A 1 95 ? 22.390 -5.262 -17.212 1.00 67.62 95 GLN A C 1
ATOM 744 O O . GLN A 1 95 ? 22.628 -6.414 -16.870 1.00 67.62 95 GLN A O 1
ATOM 749 N N . GLN A 1 96 ? 21.678 -4.423 -16.457 1.00 73.06 96 GLN A N 1
ATOM 750 C CA . GLN A 1 96 ? 20.989 -4.777 -15.223 1.00 73.06 96 GLN A CA 1
ATOM 751 C C . GLN A 1 96 ? 19.566 -4.249 -15.333 1.00 73.06 96 GLN A C 1
ATOM 753 O O . GLN A 1 96 ? 19.371 -3.056 -15.553 1.00 73.06 96 GLN A O 1
ATOM 758 N N . ASN A 1 97 ? 18.581 -5.121 -15.164 1.00 82.50 97 ASN A N 1
ATOM 759 C CA . ASN A 1 97 ? 17.177 -4.791 -15.375 1.00 82.50 97 ASN A CA 1
ATOM 760 C C . ASN A 1 97 ? 16.291 -5.073 -14.156 1.00 82.50 97 ASN A C 1
ATOM 762 O O . ASN A 1 97 ? 15.079 -4.954 -14.256 1.00 82.50 97 ASN A O 1
ATOM 766 N N . LEU A 1 98 ? 16.867 -5.438 -13.011 1.00 85.50 98 LEU A N 1
ATOM 767 C CA . LEU A 1 98 ? 16.106 -5.747 -11.802 1.00 85.50 98 LEU A CA 1
ATOM 768 C C . LEU A 1 98 ? 16.100 -4.575 -10.818 1.00 85.50 98 LEU A C 1
ATOM 770 O O . LEU A 1 98 ? 17.150 -4.006 -10.513 1.00 85.50 98 LEU A O 1
ATOM 774 N N . ILE A 1 99 ? 14.923 -4.275 -10.274 1.00 82.50 99 ILE A N 1
ATOM 775 C CA . ILE A 1 99 ? 14.703 -3.317 -9.189 1.00 82.50 99 ILE A CA 1
ATOM 776 C C . ILE A 1 99 ? 14.111 -4.066 -8.005 1.00 82.50 99 ILE A C 1
ATOM 778 O O . ILE A 1 99 ? 13.083 -4.716 -8.145 1.00 82.50 99 ILE A O 1
ATOM 782 N N . ASN A 1 100 ? 14.713 -3.933 -6.826 1.00 83.38 100 ASN A N 1
ATOM 783 C CA . ASN A 1 100 ? 14.164 -4.494 -5.596 1.00 83.38 100 ASN A CA 1
ATOM 784 C C . ASN A 1 100 ? 13.632 -3.371 -4.696 1.00 83.38 100 ASN A C 1
ATOM 786 O O . ASN A 1 100 ? 14.394 -2.505 -4.261 1.00 83.38 100 ASN A O 1
ATOM 790 N N . LEU A 1 101 ? 12.329 -3.393 -4.409 1.00 83.56 101 LEU A N 1
ATOM 791 C CA . LEU A 1 101 ? 11.691 -2.468 -3.474 1.00 83.56 101 LEU A CA 1
ATOM 792 C C . LEU A 1 101 ? 11.640 -3.082 -2.074 1.00 83.56 101 LEU A C 1
ATOM 794 O O . LEU A 1 101 ? 10.605 -3.578 -1.636 1.00 83.56 101 LEU A O 1
ATOM 798 N N . ASN A 1 102 ? 12.751 -3.032 -1.342 1.00 82.75 102 ASN A N 1
ATOM 799 C CA . ASN A 1 102 ? 12.829 -3.588 0.009 1.00 82.75 102 ASN A CA 1
ATOM 800 C C . ASN A 1 102 ? 12.228 -2.637 1.064 1.00 82.75 102 ASN A C 1
ATOM 802 O O . ASN A 1 102 ? 12.941 -1.994 1.835 1.00 82.75 102 ASN A O 1
ATOM 806 N N . VAL A 1 103 ? 10.899 -2.518 1.062 1.00 85.38 103 VAL A N 1
ATOM 807 C CA . VAL A 1 103 ? 10.127 -1.719 2.022 1.00 85.38 103 VAL A CA 1
ATOM 808 C C . VAL A 1 103 ? 9.206 -2.646 2.799 1.00 85.38 103 VAL A C 1
ATOM 810 O O . VAL A 1 103 ? 8.263 -3.184 2.242 1.00 85.38 103 VAL A O 1
ATOM 813 N N . ASN A 1 104 ? 9.456 -2.818 4.094 1.00 88.50 104 ASN A N 1
ATOM 814 C CA . ASN A 1 104 ? 8.741 -3.785 4.935 1.00 88.50 104 ASN A CA 1
ATOM 815 C C . ASN A 1 104 ? 7.829 -3.139 5.987 1.00 88.50 104 ASN A C 1
ATOM 817 O O . ASN A 1 104 ? 7.233 -3.839 6.804 1.00 88.50 104 ASN A O 1
ATOM 821 N N . LYS A 1 105 ? 7.728 -1.808 6.008 1.00 88.94 105 LYS A N 1
ATOM 822 C CA . LYS A 1 105 ? 6.946 -1.090 7.011 1.00 88.94 105 LYS A CA 1
ATOM 823 C C . LYS A 1 105 ? 6.191 0.078 6.398 1.00 88.94 105 LYS A C 1
ATOM 825 O O . LYS A 1 105 ? 6.754 0.845 5.615 1.00 88.94 105 LYS A O 1
ATOM 830 N N . SER A 1 106 ? 4.938 0.231 6.811 1.00 86.75 106 SER A N 1
ATOM 831 C CA . SER A 1 106 ? 4.116 1.382 6.460 1.00 86.75 106 SER A CA 1
ATOM 832 C C . SER A 1 106 ? 4.568 2.643 7.169 1.00 86.75 106 SER A C 1
ATOM 834 O O . SER A 1 106 ? 5.008 2.647 8.322 1.00 86.75 106 SER A O 1
ATOM 836 N N . THR A 1 107 ? 4.451 3.737 6.432 1.00 80.31 107 THR A N 1
ATOM 837 C CA . THR A 1 107 ? 4.803 5.075 6.886 1.00 80.31 107 THR A CA 1
ATOM 838 C C . THR A 1 107 ? 3.611 6.011 6.939 1.00 80.31 107 THR A C 1
ATOM 840 O O . THR A 1 107 ? 3.707 7.056 7.574 1.00 80.31 107 THR A O 1
ATOM 843 N N . SER A 1 108 ? 2.519 5.647 6.272 1.00 78.00 108 SER A N 1
ATOM 844 C CA . SER A 1 108 ? 1.277 6.399 6.225 1.00 78.00 108 S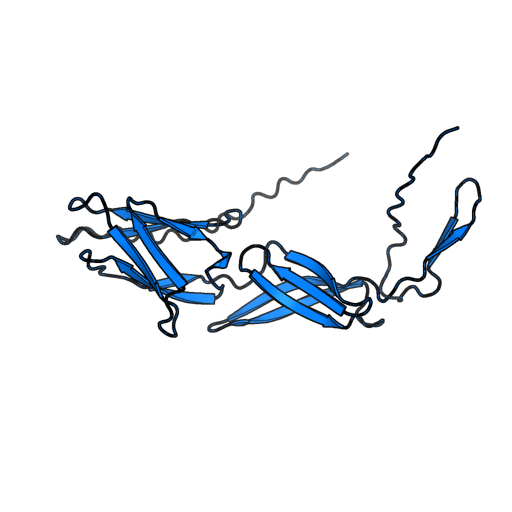ER A CA 1
ATOM 845 C C . SER A 1 108 ? 0.140 5.413 6.010 1.00 78.00 108 SER A C 1
ATOM 847 O O . SER A 1 108 ? 0.124 4.685 5.023 1.00 78.00 108 SER A O 1
ATOM 849 N N . HIS A 1 109 ? -0.798 5.378 6.945 1.00 83.38 109 HIS A N 1
ATOM 850 C CA . HIS A 1 109 ? -1.984 4.546 6.836 1.00 83.38 109 HIS A CA 1
ATOM 851 C C . HIS A 1 109 ? -3.195 5.305 7.360 1.00 83.38 109 HIS A C 1
ATOM 853 O O . HIS A 1 109 ? -3.092 6.209 8.190 1.00 83.38 109 HIS A O 1
ATOM 859 N N . SER A 1 110 ? -4.351 4.910 6.856 1.00 85.19 110 SER A N 1
ATOM 860 C CA . SER A 1 110 ? -5.657 5.396 7.275 1.00 85.19 110 SER A CA 1
ATOM 861 C C . SER A 1 110 ? -6.486 4.233 7.805 1.00 85.19 110 SER A C 1
ATOM 863 O O . SER A 1 110 ? -6.154 3.067 7.578 1.00 85.19 110 SER A O 1
ATOM 865 N N . ALA A 1 111 ? -7.545 4.553 8.541 1.00 88.38 111 ALA A N 1
ATOM 866 C CA . ALA A 1 111 ? -8.483 3.580 9.071 1.00 88.38 111 ALA A CA 1
ATOM 867 C C . ALA A 1 111 ? -9.903 3.997 8.696 1.00 88.38 111 ALA A C 1
ATOM 869 O O . ALA A 1 111 ? -10.289 5.147 8.906 1.00 88.38 111 ALA A O 1
ATOM 870 N N . GLU A 1 112 ? -10.681 3.056 8.177 1.00 89.25 112 GLU A N 1
ATOM 871 C CA . GLU A 1 112 ? -12.079 3.256 7.808 1.00 89.25 112 GLU A CA 1
ATOM 872 C C . GLU A 1 112 ? -12.947 2.208 8.504 1.00 89.25 112 GLU A C 1
ATOM 874 O O . GLU A 1 112 ? -12.602 1.026 8.545 1.00 89.25 112 GLU A O 1
ATOM 879 N N . LEU A 1 113 ? -14.077 2.634 9.070 1.00 85.62 113 LEU A N 1
ATOM 880 C CA . LEU A 1 113 ? -15.050 1.721 9.665 1.00 85.62 113 LEU A CA 1
ATOM 881 C C . LEU A 1 113 ? -15.928 1.107 8.572 1.00 85.62 113 LEU A C 1
ATOM 883 O O . LEU A 1 113 ? -16.555 1.818 7.793 1.00 85.62 113 LEU A O 1
ATOM 887 N N . GLU A 1 114 ? -16.033 -0.216 8.581 1.00 85.81 114 GLU A N 1
ATOM 888 C CA . GLU A 1 114 ? -16.913 -0.993 7.716 1.00 85.81 114 GLU A CA 1
ATOM 889 C C . GLU A 1 114 ? -17.985 -1.656 8.597 1.00 85.81 114 GLU A C 1
ATOM 891 O O . GLU A 1 114 ? -17.694 -2.487 9.456 1.00 85.81 114 GLU A O 1
ATOM 896 N N . GLY A 1 115 ? -19.248 -1.253 8.454 1.00 72.81 115 GLY A N 1
ATOM 897 C CA . GLY A 1 115 ? -20.363 -1.929 9.134 1.00 72.81 115 GLY A CA 1
ATOM 898 C C . GLY A 1 115 ? -20.334 -1.912 10.675 1.00 72.81 115 GLY A C 1
ATOM 899 O O . GLY A 1 115 ? -20.806 -2.854 11.306 1.00 72.81 115 GLY A O 1
ATOM 900 N N . GLY A 1 116 ? -19.778 -0.874 11.308 1.00 74.88 116 GLY A N 1
ATOM 901 C CA . GLY A 1 116 ? -19.817 -0.637 12.764 1.00 74.88 116 GLY A CA 1
ATOM 902 C C . GLY A 1 116 ? -18.935 -1.548 13.634 1.00 74.88 116 GLY A C 1
ATOM 903 O O . GLY A 1 116 ? -18.524 -1.130 14.713 1.00 74.88 116 GLY A O 1
ATOM 904 N N . ASN A 1 117 ? -18.602 -2.751 13.158 1.00 83.06 117 ASN A N 1
ATOM 905 C CA . ASN A 1 117 ? -17.838 -3.760 13.903 1.00 83.06 117 ASN A CA 1
ATOM 906 C C . ASN A 1 117 ? -16.564 -4.219 13.182 1.00 83.06 117 ASN A C 1
ATOM 908 O O . ASN A 1 117 ? -15.854 -5.081 13.698 1.00 83.06 117 ASN A O 1
ATOM 912 N N . LYS A 1 118 ? -16.264 -3.688 11.996 1.00 90.69 118 LYS A N 1
ATOM 913 C CA . LYS A 1 118 ? -15.046 -3.984 11.241 1.00 90.69 118 LYS A CA 1
ATOM 914 C C . LYS A 1 118 ? -14.328 -2.672 10.941 1.00 90.69 118 LYS A C 1
ATOM 916 O O . LYS A 1 118 ? -14.955 -1.634 10.752 1.00 90.69 118 LYS A O 1
ATOM 921 N N . VAL A 1 119 ? -13.005 -2.710 10.954 1.00 91.44 119 VAL A N 1
ATOM 922 C CA . VAL A 1 119 ? -12.142 -1.596 10.562 1.00 91.44 119 VAL A CA 1
ATOM 923 C C . VAL A 1 119 ? -11.185 -2.086 9.491 1.00 91.44 119 VAL A C 1
ATOM 925 O O . VAL A 1 119 ? -10.584 -3.148 9.643 1.00 91.44 119 VAL A O 1
ATOM 928 N N . CYS A 1 120 ? -11.053 -1.321 8.419 1.00 92.50 120 CYS A N 1
ATOM 929 C CA . CYS A 1 120 ? -10.084 -1.548 7.362 1.00 92.50 120 CYS A CA 1
ATOM 930 C C . CYS A 1 120 ? -8.957 -0.539 7.495 1.00 92.50 120 CYS A C 1
ATOM 932 O O . CYS A 1 120 ? -9.197 0.668 7.492 1.00 92.50 120 CYS A O 1
ATOM 934 N N . PHE A 1 121 ? -7.732 -1.037 7.600 1.00 91.88 121 PHE A N 1
ATOM 935 C CA . PHE A 1 121 ? -6.543 -0.205 7.540 1.00 91.88 121 PHE A CA 1
ATOM 936 C C . PHE A 1 121 ? -6.015 -0.217 6.118 1.00 91.88 121 PHE A C 1
ATOM 938 O O . PHE A 1 121 ? -5.838 -1.289 5.541 1.00 91.88 121 PHE A O 1
ATOM 945 N N . LYS A 1 122 ? -5.794 0.972 5.560 1.00 91.44 122 LYS A N 1
ATOM 946 C CA . LYS A 1 122 ? -5.322 1.165 4.189 1.00 91.44 122 LYS A CA 1
ATOM 947 C C . LYS A 1 122 ? -4.008 1.929 4.204 1.00 91.44 122 LYS A C 1
ATOM 949 O O . LYS A 1 122 ? -3.955 3.038 4.744 1.00 91.44 122 LYS A O 1
ATOM 954 N N . ASP A 1 123 ? -2.973 1.366 3.596 1.00 90.19 123 ASP A N 1
ATOM 955 C CA . ASP A 1 123 ? -1.752 2.093 3.272 1.00 90.19 123 ASP A CA 1
ATOM 956 C C . ASP A 1 123 ? -1.989 2.923 2.008 1.00 90.19 123 ASP A C 1
ATOM 958 O O . ASP A 1 123 ? -2.279 2.397 0.932 1.00 90.19 123 ASP A O 1
ATOM 962 N N . SER A 1 124 ? -1.885 4.243 2.145 1.00 82.31 124 SER A N 1
ATOM 963 C CA . SER A 1 124 ? -2.216 5.177 1.065 1.00 82.31 124 SER A CA 1
ATOM 964 C C . SER A 1 124 ? -1.172 5.214 -0.051 1.00 82.31 124 SER A C 1
ATOM 966 O O . SER A 1 124 ? -1.466 5.725 -1.135 1.00 82.31 124 SER A O 1
ATOM 968 N N . LYS A 1 125 ? 0.030 4.678 0.194 1.00 86.12 125 LYS A N 1
ATOM 969 C CA . LYS A 1 125 ? 1.147 4.707 -0.748 1.00 86.12 125 LYS A CA 1
ATOM 970 C C . LYS A 1 125 ? 1.106 3.522 -1.708 1.00 86.12 125 LYS A C 1
ATOM 972 O O . LYS A 1 125 ? 1.256 3.724 -2.907 1.00 86.12 125 LYS A O 1
ATOM 977 N N . TRP A 1 126 ? 0.891 2.317 -1.185 1.00 88.06 126 TRP A N 1
ATOM 978 C CA . TRP A 1 126 ? 0.994 1.061 -1.944 1.00 88.06 126 TRP A CA 1
ATOM 979 C C . TRP A 1 126 ? -0.357 0.420 -2.293 1.00 88.06 126 TRP A C 1
ATOM 981 O O . TRP A 1 126 ? -0.379 -0.685 -2.823 1.00 88.06 126 TRP A O 1
ATOM 991 N N . ASP A 1 127 ? -1.470 1.079 -1.953 1.00 87.75 127 ASP A N 1
ATOM 992 C CA . ASP A 1 127 ? -2.839 0.558 -2.113 1.00 87.75 127 ASP A CA 1
ATOM 993 C C . ASP A 1 127 ? -3.052 -0.821 -1.452 1.00 87.75 127 ASP A C 1
ATOM 995 O O . ASP A 1 127 ? -3.777 -1.691 -1.931 1.00 87.75 127 ASP A O 1
ATOM 999 N N . LEU A 1 128 ? -2.381 -1.036 -0.317 1.00 90.44 128 LEU A N 1
ATOM 1000 C CA . LEU A 1 128 ? -2.539 -2.239 0.493 1.00 90.44 128 LEU A CA 1
ATOM 1001 C C . LEU A 1 128 ? -3.620 -2.013 1.540 1.00 90.44 128 LEU A C 1
ATOM 1003 O O . LEU A 1 128 ? -3.643 -0.974 2.199 1.00 90.44 128 LEU A O 1
ATOM 1007 N N . SER A 1 129 ? -4.485 -3.003 1.743 1.00 91.06 129 SER A N 1
ATOM 1008 C CA . SER A 1 129 ? -5.512 -2.930 2.775 1.00 91.06 129 SER A CA 1
ATOM 1009 C C . SER A 1 129 ? -5.714 -4.259 3.480 1.00 91.06 129 SER A C 1
ATOM 1011 O O . SER A 1 129 ? -5.579 -5.316 2.874 1.00 91.06 129 SER A O 1
ATOM 1013 N N . GLU A 1 130 ? -6.034 -4.185 4.767 1.00 92.44 130 GLU A N 1
ATOM 1014 C CA . GLU A 1 130 ? -6.376 -5.347 5.580 1.00 92.44 130 GLU A CA 1
ATOM 1015 C C . GLU A 1 130 ? -7.445 -4.942 6.595 1.00 92.44 130 GLU A C 1
ATOM 1017 O O . GLU A 1 130 ? -7.369 -3.867 7.203 1.00 92.44 130 GLU A O 1
ATOM 1022 N N . CYS A 1 131 ? -8.445 -5.799 6.795 1.00 91.50 131 CYS A N 1
ATOM 1023 C CA . CYS A 1 131 ? -9.583 -5.476 7.641 1.00 91.50 131 CYS A CA 1
ATOM 1024 C C . CYS A 1 131 ? -9.755 -6.452 8.799 1.00 91.50 131 CYS A C 1
ATOM 1026 O O . CYS A 1 131 ? -9.625 -7.664 8.653 1.00 91.50 131 CYS A O 1
ATOM 1028 N N . PHE A 1 132 ? -10.146 -5.920 9.952 1.00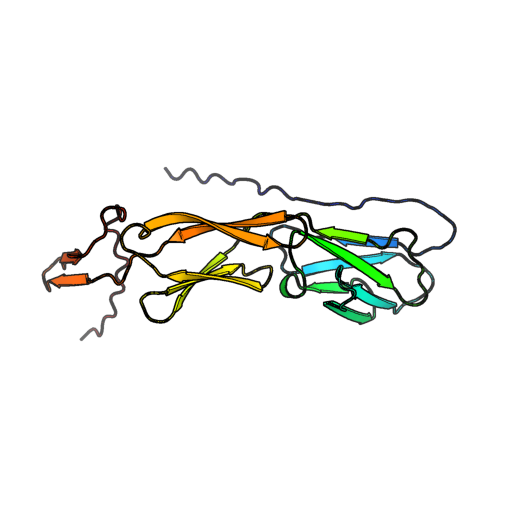 90.31 132 PHE A N 1
ATOM 1029 C CA . PHE A 1 132 ? -10.289 -6.676 11.187 1.00 90.31 132 PHE A CA 1
ATOM 1030 C C . PHE A 1 132 ? -11.622 -6.388 11.854 1.00 90.31 132 PHE A C 1
ATOM 1032 O O . PHE A 1 132 ? -12.064 -5.242 11.918 1.00 90.31 132 PHE A O 1
ATOM 1039 N N . ALA A 1 133 ? -12.229 -7.425 12.425 1.00 90.06 133 ALA A N 1
ATOM 1040 C CA . ALA A 1 133 ? -13.309 -7.238 13.380 1.00 90.06 133 ALA A CA 1
ATOM 1041 C C . ALA A 1 133 ? -12.772 -6.535 14.637 1.00 90.06 133 ALA A C 1
ATOM 1043 O O . ALA A 1 133 ? -11.751 -6.944 15.200 1.00 90.06 133 ALA A O 1
ATOM 1044 N N . ILE A 1 134 ? -13.472 -5.500 15.086 1.00 87.25 134 ILE A N 1
ATOM 1045 C CA . ILE A 1 134 ? -13.169 -4.781 16.317 1.00 87.25 134 ILE A CA 1
ATOM 1046 C C . ILE A 1 134 ? -13.785 -5.570 17.468 1.00 87.25 134 ILE A C 1
ATOM 1048 O O . ILE A 1 134 ? -14.996 -5.785 17.516 1.00 87.25 134 ILE A O 1
ATOM 1052 N N . LYS A 1 135 ? -12.943 -6.016 18.398 1.00 87.81 135 LYS A N 1
ATOM 1053 C CA . LYS A 1 135 ? -13.362 -6.711 19.615 1.00 87.81 135 LYS A CA 1
ATOM 1054 C C . LYS A 1 135 ? -13.053 -5.847 20.826 1.00 87.81 135 LYS A C 1
ATOM 1056 O O . LYS A 1 135 ? -12.163 -4.999 20.785 1.00 87.81 135 LYS A O 1
ATOM 1061 N N . GLU A 1 136 ? -13.756 -6.084 21.923 1.00 85.56 136 GLU A N 1
ATOM 1062 C CA . GLU A 1 136 ? -13.560 -5.338 23.168 1.00 85.56 136 GLU A CA 1
ATOM 1063 C C . GLU A 1 136 ? -12.122 -5.464 23.699 1.00 85.56 136 GLU A C 1
ATOM 1065 O O . GLU A 1 136 ? -11.475 -4.465 24.005 1.00 85.56 136 GLU A O 1
ATOM 1070 N N . ASN A 1 137 ? -11.566 -6.678 23.695 1.00 85.94 137 ASN A N 1
ATOM 1071 C CA . ASN A 1 137 ? -10.188 -6.929 24.128 1.00 85.94 137 ASN A CA 1
ATOM 1072 C C . ASN A 1 137 ? -9.120 -6.346 23.185 1.00 85.94 137 ASN A C 1
ATOM 1074 O O . ASN A 1 137 ? -7.985 -6.144 23.606 1.00 85.94 137 ASN A O 1
ATOM 1078 N N . SER A 1 138 ? -9.474 -6.066 21.929 1.00 85.94 138 SER A N 1
ATOM 1079 C CA . SER A 1 138 ? -8.587 -5.486 20.921 1.00 85.94 138 SER A CA 1
ATOM 1080 C C . SER A 1 138 ? -8.913 -4.021 20.622 1.00 85.94 138 SER A C 1
ATOM 1082 O O . SER A 1 138 ? -8.444 -3.497 19.618 1.00 85.94 138 SER A O 1
ATOM 1084 N N . SER A 1 139 ? -9.762 -3.378 21.423 1.00 88.56 139 SER A N 1
ATOM 1085 C CA . SER A 1 139 ? -10.131 -1.970 21.262 1.00 88.56 139 SER A CA 1
ATOM 1086 C C . SER A 1 139 ? -9.073 -1.066 21.887 1.00 88.56 139 SER A C 1
ATOM 1088 O O . SER A 1 139 ? -8.583 -1.378 22.971 1.00 88.56 139 SER A O 1
ATOM 1090 N N . CYS A 1 140 ? -8.742 0.056 21.241 1.00 88.00 140 CYS A N 1
ATOM 1091 C CA . CYS A 1 140 ? -7.782 1.055 21.741 1.00 88.00 140 CYS A CA 1
ATOM 1092 C C . CYS A 1 140 ? -6.392 0.495 22.089 1.00 88.00 140 CYS A C 1
ATOM 1094 O O . CYS A 1 140 ? -5.688 1.031 22.943 1.00 88.00 140 CYS A O 1
ATOM 1096 N N . VAL A 1 141 ? -5.986 -0.602 21.447 1.00 89.69 141 VAL A N 1
ATOM 1097 C CA . VAL A 1 141 ? -4.638 -1.163 21.586 1.00 89.69 141 VAL A CA 1
ATOM 1098 C C . VAL A 1 141 ? -3.843 -0.895 20.320 1.00 89.69 141 VAL A C 1
ATOM 1100 O O . VAL A 1 141 ? -4.384 -0.912 19.210 1.00 89.69 141 VAL A O 1
ATOM 1103 N N . GLN A 1 142 ? -2.544 -0.659 20.486 1.00 90.25 142 GLN A N 1
ATOM 1104 C CA . GLN A 1 142 ? -1.629 -0.692 19.357 1.00 90.25 142 GLN A CA 1
ATOM 1105 C C . GLN A 1 142 ? -1.500 -2.138 18.873 1.00 90.25 142 GLN A C 1
ATOM 1107 O O . GLN A 1 142 ? -1.318 -3.057 19.672 1.00 90.25 142 GLN A O 1
ATOM 1112 N N . LYS A 1 143 ? -1.617 -2.332 17.565 1.00 88.50 143 LYS A N 1
ATOM 1113 C CA . LYS A 1 143 ? -1.514 -3.630 16.916 1.00 88.50 143 LYS A CA 1
ATOM 1114 C C . LYS A 1 143 ? -0.635 -3.499 15.685 1.00 88.50 143 LYS A C 1
ATOM 1116 O O . LYS A 1 143 ? -0.812 -2.580 14.889 1.00 88.50 143 LYS A O 1
ATOM 1121 N N . ASP A 1 144 ? 0.256 -4.460 15.509 1.00 91.50 144 ASP A N 1
ATOM 1122 C CA . ASP A 1 144 ? 1.004 -4.605 14.272 1.00 91.50 144 ASP A CA 1
ATOM 1123 C C . ASP A 1 144 ? 0.212 -5.527 13.336 1.00 91.50 144 ASP A C 1
ATOM 1125 O O . ASP A 1 144 ? -0.146 -6.658 13.678 1.00 91.50 144 ASP A O 1
ATOM 1129 N N . ILE A 1 145 ? -0.143 -5.003 12.167 1.00 90.00 145 ILE A N 1
ATOM 1130 C CA . ILE A 1 145 ? -0.794 -5.752 11.096 1.00 90.00 145 ILE A CA 1
ATOM 1131 C C . ILE A 1 145 ? 0.291 -6.218 10.141 1.00 90.00 145 ILE A C 1
ATOM 1133 O O . ILE A 1 145 ? 0.995 -5.391 9.565 1.00 90.00 145 ILE A O 1
ATOM 1137 N N . HIS A 1 146 ? 0.397 -7.529 9.947 1.00 91.19 146 HIS A N 1
ATOM 1138 C CA . HIS A 1 146 ? 1.354 -8.122 9.021 1.00 91.19 146 HIS A CA 1
ATOM 1139 C C . HIS A 1 146 ? 0.646 -8.579 7.745 1.00 91.19 146 HIS A C 1
ATOM 1141 O O . HIS A 1 146 ? -0.154 -9.510 7.779 1.00 91.19 146 HIS A O 1
ATOM 1147 N N . ILE A 1 147 ? 0.988 -7.958 6.618 1.00 90.19 147 ILE A N 1
ATOM 1148 C CA . ILE A 1 147 ? 0.598 -8.393 5.277 1.00 90.19 147 ILE A CA 1
ATOM 1149 C C . ILE A 1 147 ? 1.755 -9.219 4.713 1.00 90.19 147 ILE A C 1
ATOM 1151 O O . ILE A 1 147 ? 2.880 -8.730 4.584 1.00 90.19 147 ILE A O 1
ATOM 1155 N N . LYS A 1 148 ? 1.502 -10.494 4.409 1.00 89.81 148 LYS A N 1
ATOM 1156 C CA . LYS A 1 148 ? 2.503 -11.363 3.784 1.00 89.81 148 LYS A CA 1
ATOM 1157 C C . LYS A 1 148 ? 2.644 -10.985 2.309 1.00 89.81 148 LYS A C 1
ATOM 1159 O O . LYS A 1 148 ? 1.676 -11.080 1.561 1.00 89.81 148 LYS A O 1
ATOM 1164 N N . LEU A 1 149 ? 3.847 -10.585 1.914 1.00 88.75 149 LEU A N 1
ATOM 1165 C CA . LEU A 1 149 ? 4.229 -10.304 0.531 1.00 88.75 149 LEU A CA 1
ATOM 1166 C C . LEU A 1 149 ? 5.297 -11.310 0.080 1.00 88.75 149 LEU A C 1
ATOM 1168 O O . LEU A 1 149 ? 5.724 -12.166 0.856 1.00 88.75 149 LEU A O 1
ATOM 1172 N N . ASP A 1 150 ? 5.723 -11.205 -1.175 1.00 80.00 150 ASP A N 1
ATOM 1173 C CA . ASP A 1 150 ? 6.547 -12.213 -1.850 1.00 80.00 150 ASP A CA 1
ATOM 1174 C C . ASP A 1 150 ? 7.837 -12.550 -1.099 1.00 80.00 150 ASP A C 1
ATOM 1176 O O . ASP A 1 150 ? 8.170 -13.719 -0.911 1.00 80.00 150 ASP A O 1
ATOM 1180 N N . THR A 1 151 ? 8.562 -11.519 -0.658 1.00 82.75 151 THR A N 1
ATOM 1181 C CA . THR A 1 151 ? 9.888 -11.674 -0.038 1.00 82.75 151 THR A CA 1
ATOM 1182 C C . THR A 1 151 ? 9.941 -11.262 1.429 1.00 82.75 151 THR A C 1
ATOM 1184 O O . THR A 1 151 ? 10.961 -11.464 2.086 1.00 82.75 151 THR A O 1
ATOM 1187 N N . CYS A 1 152 ? 8.868 -10.673 1.967 1.00 86.88 152 CYS A N 1
ATOM 1188 C CA . CYS A 1 152 ? 8.861 -10.142 3.327 1.00 86.88 152 CYS A CA 1
ATOM 1189 C C . CYS A 1 152 ? 7.454 -10.084 3.944 1.00 86.88 152 CYS A C 1
ATOM 1191 O O . CYS A 1 152 ? 6.436 -10.222 3.264 1.00 86.88 152 CYS A O 1
ATOM 1193 N N . HIS A 1 153 ? 7.408 -9.782 5.243 1.00 89.94 153 HIS A N 1
ATOM 1194 C CA . HIS A 1 153 ? 6.196 -9.319 5.915 1.00 89.94 153 HIS A CA 1
ATOM 1195 C C . HIS A 1 153 ? 6.163 -7.792 5.962 1.00 89.94 153 HIS A C 1
ATOM 1197 O O . HIS A 1 153 ? 6.998 -7.165 6.618 1.00 89.94 153 HIS A O 1
ATOM 1203 N N . TYR A 1 154 ? 5.178 -7.202 5.292 1.00 91.81 154 TYR A N 1
ATOM 1204 C CA . TYR A 1 154 ? 4.916 -5.776 5.364 1.00 91.81 154 TYR A CA 1
ATOM 1205 C C . TYR A 1 154 ? 4.094 -5.454 6.608 1.00 91.81 154 TYR A C 1
ATOM 1207 O O . TYR A 1 154 ? 3.041 -6.047 6.828 1.00 91.81 154 TYR A O 1
ATOM 1215 N N . THR A 1 155 ? 4.577 -4.530 7.434 1.00 92.19 155 THR A N 1
ATOM 1216 C CA . THR A 1 155 ? 3.981 -4.251 8.743 1.00 92.19 155 THR A CA 1
ATOM 1217 C C . THR A 1 155 ? 3.368 -2.856 8.805 1.00 92.19 155 THR A C 1
ATOM 1219 O O . THR A 1 155 ? 4.043 -1.858 8.545 1.00 92.19 155 THR A O 1
ATOM 1222 N N . MET A 1 156 ? 2.096 -2.776 9.198 1.00 92.12 156 MET A N 1
ATOM 1223 C CA . MET A 1 156 ? 1.400 -1.532 9.531 1.00 92.12 156 MET A CA 1
ATOM 1224 C C . MET A 1 156 ? 1.181 -1.465 11.042 1.00 92.12 156 MET A C 1
ATOM 1226 O O . MET A 1 156 ? 0.470 -2.296 11.602 1.00 92.12 156 MET A O 1
ATOM 1230 N N . ASN A 1 157 ? 1.775 -0.473 11.701 1.00 91.19 157 ASN A N 1
ATOM 1231 C CA . ASN A 1 157 ? 1.600 -0.263 13.138 1.00 91.19 157 ASN A CA 1
ATOM 1232 C C . ASN A 1 157 ? 0.388 0.639 13.346 1.00 91.19 157 ASN A C 1
ATOM 1234 O O . ASN A 1 157 ? 0.487 1.837 13.093 1.00 91.19 157 ASN A O 1
ATOM 1238 N N . VAL A 1 158 ? -0.729 0.085 13.803 1.00 89.88 158 VAL A N 1
ATOM 1239 C CA . VAL A 1 158 ? -2.001 0.808 13.877 1.00 89.88 158 VAL A CA 1
ATOM 1240 C C . VAL A 1 158 ? -2.521 0.889 15.302 1.00 89.88 158 VAL A C 1
ATOM 1242 O O . VAL A 1 158 ? -2.205 0.053 16.148 1.00 89.88 158 VAL A O 1
ATOM 1245 N N . HIS A 1 159 ? -3.364 1.883 15.569 1.00 88.19 159 HIS A N 1
ATOM 1246 C CA . HIS A 1 159 ? -4.153 1.928 16.792 1.00 88.19 159 HIS A CA 1
ATOM 1247 C C . HIS A 1 159 ? -5.580 1.482 16.483 1.00 88.19 159 HIS A C 1
ATOM 1249 O O . HIS A 1 159 ? -6.251 2.072 15.635 1.00 88.19 159 HIS A O 1
ATOM 1255 N N . MET A 1 160 ? -6.037 0.422 17.146 1.00 88.94 160 MET A N 1
ATOM 1256 C CA . MET A 1 160 ? -7.383 -0.093 16.923 1.00 88.94 160 MET A CA 1
ATOM 1257 C C . MET A 1 160 ? -8.425 0.897 17.460 1.00 88.94 160 MET A C 1
ATOM 1259 O O . MET A 1 160 ? -8.298 1.342 18.603 1.00 88.94 160 MET A O 1
ATOM 1263 N N . PRO A 1 161 ? -9.479 1.223 16.694 1.00 87.50 161 PRO A N 1
ATOM 1264 C CA . PRO A 1 161 ? -10.567 2.050 17.198 1.00 87.50 161 PRO A CA 1
ATOM 1265 C C . PRO A 1 161 ? -11.341 1.326 18.314 1.00 87.50 161 PRO A C 1
ATOM 1267 O O . PRO A 1 161 ? -11.213 0.106 18.480 1.00 87.50 161 PRO A O 1
ATOM 1270 N N . PRO A 1 162 ? -12.165 2.052 19.084 1.00 87.38 162 PRO A N 1
A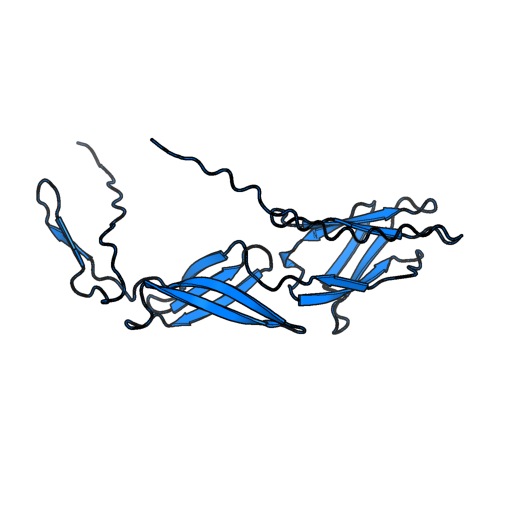TOM 1271 C CA . PRO A 1 162 ? -13.070 1.427 20.035 1.00 87.38 162 PRO A CA 1
ATOM 1272 C C . PRO A 1 162 ? -14.169 0.615 19.347 1.00 87.38 162 PRO A C 1
ATOM 1274 O O . PRO A 1 162 ? -14.705 1.021 18.314 1.00 87.38 162 PRO A O 1
ATOM 1277 N N . VAL A 1 163 ? -14.554 -0.510 19.955 1.00 86.94 163 VAL A N 1
ATOM 1278 C CA . VAL A 1 163 ? -15.765 -1.243 19.567 1.00 86.94 163 VAL A CA 1
ATOM 1279 C C . VAL A 1 163 ? -17.000 -0.406 19.908 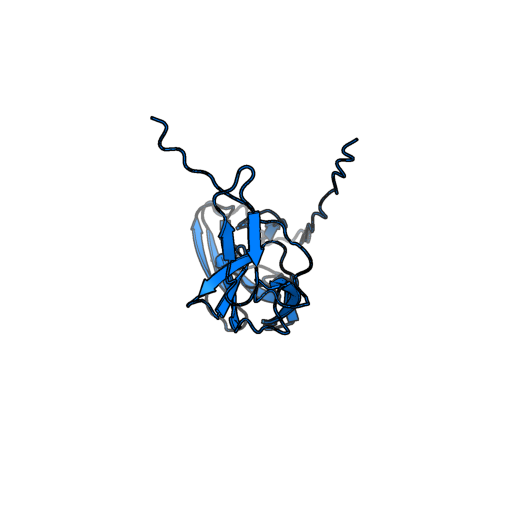1.00 86.94 163 VAL A C 1
ATOM 1281 O O . VAL A 1 163 ? -17.151 0.018 21.051 1.00 86.94 163 VAL A O 1
ATOM 1284 N N . LYS A 1 164 ? -17.847 -0.144 18.900 1.00 82.38 164 LYS A N 1
ATOM 1285 C CA . LYS A 1 164 ? -19.150 0.553 18.959 1.00 82.38 164 LYS A CA 1
ATOM 1286 C C . LYS A 1 164 ? -19.377 1.371 20.252 1.00 82.38 164 LYS A C 1
ATOM 1288 O O . LYS A 1 164 ? -20.085 0.907 21.156 1.00 82.38 164 LYS A O 1
ATOM 1293 N N . PRO A 1 165 ? -18.777 2.569 20.365 1.00 79.62 165 PRO A N 1
ATOM 1294 C CA . PRO A 1 165 ? -18.896 3.370 21.575 1.00 79.62 165 PRO A CA 1
ATOM 1295 C C . PRO A 1 165 ? -20.350 3.807 21.783 1.00 79.62 165 PRO A C 1
ATOM 1297 O O . PRO A 1 165 ? -21.001 4.294 20.860 1.00 79.62 165 PRO A O 1
ATOM 1300 N N . GLN A 1 166 ? -20.861 3.631 22.997 1.00 85.81 166 GLN A N 1
ATOM 1301 C CA . GLN A 1 166 ? -22.113 4.227 23.448 1.00 85.81 166 GLN A CA 1
ATOM 1302 C C . GLN A 1 166 ? -21.759 5.497 24.200 1.00 85.81 166 GLN A C 1
ATOM 1304 O O . GLN A 1 166 ? -21.222 5.422 25.302 1.00 85.81 166 GLN A O 1
ATOM 1309 N N . ILE A 1 167 ? -22.017 6.646 23.581 1.00 86.50 167 ILE A N 1
ATOM 1310 C CA . ILE A 1 167 ? -21.778 7.947 24.198 1.00 86.50 167 ILE A CA 1
ATOM 1311 C C . ILE A 1 167 ? -23.124 8.554 24.563 1.00 86.50 167 ILE A C 1
ATOM 1313 O O . ILE A 1 167 ? -23.983 8.726 23.699 1.00 86.50 167 ILE A O 1
ATOM 1317 N N . THR A 1 168 ? -23.296 8.870 25.837 1.00 87.94 168 THR A N 1
ATOM 1318 C CA . THR A 1 168 ? -24.426 9.640 26.354 1.00 87.94 168 THR A CA 1
ATOM 1319 C C . THR A 1 168 ? -23.929 11.021 26.760 1.00 87.94 168 THR A C 1
ATOM 1321 O O . THR A 1 168 ? -22.752 11.199 27.077 1.00 87.94 168 THR A O 1
ATOM 1324 N N . PHE A 1 169 ? -24.802 12.026 26.715 1.00 88.31 169 PHE A N 1
ATOM 1325 C CA . PHE A 1 169 ? -24.472 13.349 27.230 1.00 88.31 169 PHE A CA 1
ATOM 1326 C C . PHE A 1 169 ? -25.649 13.954 27.983 1.00 88.31 169 PHE A C 1
ATOM 1328 O O . PHE A 1 169 ? -26.805 13.618 27.720 1.00 88.31 169 PHE A O 1
ATOM 1335 N N . THR A 1 170 ? -25.340 14.846 28.917 1.00 85.38 170 THR A N 1
ATOM 1336 C CA . THR A 1 170 ? -26.325 15.626 29.663 1.00 85.38 170 THR A CA 1
ATOM 1337 C C . THR A 1 170 ? -26.271 17.088 29.229 1.00 85.38 170 THR A C 1
ATOM 1339 O O . THR A 1 170 ? -25.198 17.684 29.098 1.00 85.38 170 THR A O 1
ATOM 1342 N N . GLU A 1 171 ? -27.446 17.680 29.006 1.00 82.44 171 GLU A N 1
ATOM 1343 C CA . GLU A 1 171 ? -27.625 19.094 28.642 1.00 82.44 171 GLU A CA 1
ATOM 1344 C C . GLU A 1 171 ? -27.440 20.019 29.858 1.00 82.44 171 GLU A C 1
ATOM 1346 O O . GLU A 1 171 ? -28.316 20.791 30.238 1.00 82.44 171 GLU A O 1
ATOM 1351 N N . THR A 1 172 ? -26.285 19.924 30.513 1.00 83.31 172 THR A N 1
ATOM 1352 C CA . THR A 1 172 ? -25.862 20.847 31.573 1.00 83.31 172 THR A CA 1
ATOM 1353 C C . THR A 1 172 ? -24.897 21.896 31.022 1.00 83.31 172 THR A C 1
ATOM 1355 O O . THR A 1 172 ? -24.394 21.768 29.905 1.00 83.31 172 THR A O 1
ATOM 1358 N N . ILE A 1 173 ? -24.614 22.943 31.804 1.00 79.50 173 ILE A N 1
ATOM 1359 C CA . ILE A 1 173 ? -23.528 23.892 31.527 1.00 79.50 173 ILE A CA 1
ATOM 1360 C C . ILE A 1 173 ? -22.444 23.685 32.599 1.00 79.50 173 ILE A C 1
ATOM 1362 O O . ILE A 1 173 ? -22.683 24.037 33.754 1.00 79.50 173 ILE A O 1
ATOM 1366 N N . PRO A 1 174 ? -21.265 23.125 32.258 1.00 77.12 174 PRO A N 1
ATOM 1367 C CA . PRO A 1 174 ? -20.897 22.537 30.964 1.00 77.12 174 PRO A CA 1
ATOM 1368 C C . PRO A 1 174 ? -21.592 21.187 30.720 1.00 77.12 174 PRO A C 1
ATOM 1370 O O . PRO A 1 174 ? -21.970 20.501 31.672 1.00 77.12 174 PRO A O 1
ATOM 1373 N N . SER A 1 175 ? -21.752 20.794 29.454 1.00 85.06 175 SER A N 1
ATOM 1374 C CA . SER A 1 175 ? -22.344 19.495 29.106 1.00 85.06 175 SER A CA 1
ATOM 1375 C C . SER A 1 175 ? -21.404 18.374 29.534 1.00 85.06 175 SER A C 1
ATOM 1377 O O . SER A 1 175 ? -20.190 18.477 29.334 1.00 85.06 175 SER A O 1
ATOM 1379 N N . GLN A 1 176 ? -21.943 17.313 30.129 1.00 85.00 176 GLN A N 1
ATOM 1380 C CA . GLN A 1 176 ? -21.143 16.170 30.570 1.00 85.00 176 GLN A CA 1
ATOM 1381 C C . GLN A 1 176 ? -21.329 15.016 29.589 1.00 85.00 176 GLN A C 1
ATOM 1383 O O . GLN A 1 176 ? -22.446 14.748 29.159 1.00 85.00 176 GLN A O 1
ATOM 1388 N N . PHE A 1 177 ? -20.234 14.346 29.229 1.00 86.31 177 PHE A N 1
ATOM 1389 C CA . PHE A 1 177 ? -20.229 13.204 28.315 1.00 86.31 177 PHE A CA 1
ATOM 1390 C C . PHE A 1 177 ? -19.831 11.946 29.075 1.00 86.31 177 PHE A C 1
ATOM 1392 O O . PHE A 1 177 ? -18.828 11.936 29.792 1.00 86.31 177 PHE A O 1
ATOM 1399 N N . GLU A 1 178 ? -20.577 10.872 28.866 1.00 87.44 178 GLU A N 1
ATOM 1400 C CA . GLU A 1 178 ? -20.330 9.571 29.467 1.00 87.44 178 GLU A CA 1
ATOM 1401 C C . GLU A 1 178 ? -20.149 8.511 28.379 1.00 87.44 178 GLU A C 1
ATOM 1403 O O . GLU A 1 178 ? -20.774 8.558 27.321 1.00 87.44 178 GLU A O 1
ATOM 1408 N N . TRP A 1 179 ? -19.284 7.531 28.650 1.00 88.88 179 TRP A N 1
ATOM 1409 C CA . TRP A 1 179 ? -19.079 6.362 27.796 1.00 88.88 179 TRP A CA 1
ATOM 1410 C C . TRP A 1 179 ? -19.239 5.088 28.632 1.00 88.88 179 TRP A C 1
ATOM 1412 O O . TRP A 1 179 ? -18.246 4.553 29.134 1.00 88.88 179 TRP A O 1
ATOM 1422 N N . PRO A 1 180 ? -20.480 4.605 28.830 1.00 86.00 180 PRO A N 1
ATOM 1423 C CA . PRO A 1 180 ? -20.752 3.527 29.777 1.00 86.00 180 PRO A CA 1
ATOM 1424 C C . PRO A 1 180 ? -20.116 2.192 29.377 1.00 86.00 180 PRO A C 1
ATOM 1426 O O . PRO A 1 180 ? -19.608 1.469 30.228 1.00 86.00 180 PRO A O 1
ATOM 1429 N N . ASN A 1 181 ? -20.091 1.872 28.078 1.00 86.62 181 ASN A N 1
ATOM 1430 C CA . ASN A 1 181 ? -19.516 0.628 27.554 1.00 86.62 181 ASN A CA 1
ATOM 1431 C C . ASN A 1 181 ? -18.029 0.759 27.170 1.00 86.62 181 ASN A C 1
ATOM 1433 O O . ASN A 1 181 ? -17.569 0.102 26.235 1.00 86.62 181 ASN A O 1
ATOM 1437 N N . LYS A 1 182 ? -17.276 1.638 27.843 1.00 87.06 182 LYS A N 1
ATOM 1438 C CA . LYS A 1 182 ? -15.868 1.885 27.523 1.00 87.06 182 LYS A CA 1
ATOM 1439 C C . LYS A 1 182 ? -15.001 0.645 27.788 1.00 87.06 182 LYS A C 1
ATOM 1441 O O . LYS A 1 182 ? -14.885 0.233 28.946 1.00 87.06 182 LYS A O 1
ATOM 1446 N N . PRO A 1 183 ? -14.305 0.098 26.772 1.00 86.81 183 PRO A N 1
ATOM 1447 C CA . PRO A 1 183 ? -13.362 -0.995 26.985 1.00 86.81 183 PRO A CA 1
ATOM 1448 C C . PRO A 1 183 ? -12.227 -0.574 27.925 1.00 86.81 183 PRO A C 1
ATOM 1450 O O . PRO A 1 183 ? -11.717 0.543 27.832 1.00 86.81 183 PRO A O 1
ATOM 1453 N N . ARG A 1 184 ? -11.760 -1.490 28.785 1.00 87.12 184 ARG A N 1
ATOM 1454 C CA . ARG A 1 184 ? -10.688 -1.213 29.770 1.00 87.12 184 ARG A CA 1
ATOM 1455 C C . ARG A 1 184 ? -9.401 -0.663 29.147 1.00 87.12 184 ARG A C 1
ATOM 1457 O O . ARG A 1 184 ? -8.693 0.112 29.780 1.00 87.12 184 ARG A O 1
ATOM 1464 N N . ASN A 1 185 ? -9.106 -1.044 27.908 1.00 87.31 185 ASN A N 1
ATOM 1465 C CA . ASN A 1 185 ? -7.905 -0.610 27.194 1.00 87.31 185 ASN A CA 1
ATOM 1466 C C . ASN A 1 185 ? -8.015 0.829 26.652 1.00 87.31 185 ASN A C 1
ATOM 1468 O O . ASN A 1 185 ? -7.005 1.442 26.323 1.00 87.31 185 ASN A O 1
ATOM 1472 N N . CYS A 1 186 ? -9.220 1.401 26.599 1.00 86.94 186 CYS A N 1
ATOM 1473 C CA . CYS A 1 186 ? -9.454 2.777 26.173 1.00 86.94 186 CYS A CA 1
ATOM 1474 C C . CYS A 1 186 ? -9.250 3.735 27.361 1.00 86.94 186 CYS A C 1
ATOM 1476 O O . CYS A 1 186 ? -10.162 4.022 28.142 1.00 86.94 186 CYS A O 1
ATOM 1478 N N . GLN A 1 187 ? -8.013 4.204 27.523 1.00 76.69 187 GLN A N 1
ATOM 1479 C CA . GLN A 1 187 ? -7.603 5.029 28.666 1.00 76.69 187 GLN A CA 1
ATOM 1480 C C . GLN A 1 187 ? -7.972 6.514 28.509 1.00 76.69 187 GLN A C 1
ATOM 1482 O O . GLN A 1 187 ? -8.184 7.205 29.504 1.00 76.69 187 GLN A O 1
ATOM 1487 N N . GLU A 1 188 ? -8.107 7.016 27.280 1.00 69.06 188 GLU A N 1
ATOM 1488 C CA . GLU A 1 188 ? -8.405 8.430 27.038 1.00 69.06 188 GLU A CA 1
ATOM 1489 C C . GLU A 1 188 ? -9.916 8.709 27.004 1.00 69.06 188 GLU A C 1
ATOM 1491 O O . GLU A 1 188 ? -10.627 8.226 26.127 1.00 69.06 188 GLU A O 1
ATOM 1496 N N . ASN A 1 189 ? -10.401 9.570 27.905 1.00 64.31 189 ASN A N 1
ATOM 1497 C CA . ASN A 1 189 ? -11.737 10.181 27.823 1.00 64.31 189 ASN A CA 1
ATOM 1498 C C . ASN A 1 189 ? -11.683 11.508 27.041 1.00 64.31 189 ASN A C 1
ATOM 1500 O O . ASN A 1 189 ? -12.200 12.532 27.484 1.00 64.31 189 ASN A O 1
ATOM 1504 N N . LYS A 1 190 ? -10.980 11.529 25.905 1.00 68.81 190 LYS A N 1
ATOM 1505 C CA . LYS A 1 190 ? -10.861 12.730 25.071 1.00 68.81 190 LYS A CA 1
ATOM 1506 C C . LYS A 1 190 ? -11.916 12.688 23.975 1.00 68.81 190 LYS A C 1
ATOM 1508 O O . LYS A 1 190 ? -11.679 12.166 22.888 1.00 68.81 190 LYS A O 1
ATOM 1513 N N . PHE A 1 191 ? -13.083 13.252 24.259 1.00 74.12 191 PHE A N 1
ATOM 1514 C CA . PHE A 1 191 ? -14.096 13.484 23.236 1.00 74.12 191 PHE A CA 1
ATOM 1515 C C . PHE A 1 191 ? -13.707 14.701 22.398 1.00 74.12 191 PHE A C 1
ATOM 1517 O O . PHE A 1 191 ? -13.464 15.784 22.928 1.00 74.12 191 PHE A O 1
ATOM 1524 N N . LYS A 1 192 ? -13.654 14.533 21.075 1.00 75.88 192 LYS A N 1
ATOM 1525 C CA . LYS A 1 192 ? -13.630 15.664 20.144 1.00 75.88 192 LYS A CA 1
ATOM 1526 C C . LYS A 1 192 ? -15.076 16.050 19.863 1.00 75.88 192 LYS A C 1
ATOM 1528 O O . LYS A 1 192 ? -15.759 15.369 19.105 1.00 75.88 192 LYS A O 1
ATOM 1533 N N . VAL A 1 193 ? -15.545 17.097 20.530 1.00 76.62 193 VAL A N 1
ATOM 1534 C CA . VAL A 1 193 ? -16.921 17.583 20.403 1.00 76.62 193 VAL A CA 1
ATOM 1535 C C . VAL A 1 193 ? -16.961 18.671 19.335 1.00 76.62 193 VAL A C 1
ATOM 1537 O O . VAL A 1 193 ? -16.212 19.644 19.409 1.00 76.62 193 VAL A O 1
ATOM 1540 N N . HIS A 1 194 ? -17.834 18.505 18.345 1.00 80.69 194 HIS A N 1
ATOM 1541 C CA . HIS A 1 194 ? -18.128 19.528 17.347 1.00 80.69 194 HIS A CA 1
ATOM 1542 C C . HIS A 1 194 ? -19.493 20.142 17.658 1.00 80.69 194 HIS A C 1
ATOM 1544 O O . HIS A 1 194 ? -20.515 19.471 17.538 1.00 80.69 194 HIS A O 1
ATOM 1550 N N . CYS A 1 195 ? -19.509 21.413 18.059 1.00 76.12 195 CYS A N 1
ATOM 1551 C CA . CYS A 1 195 ? -20.742 22.157 18.303 1.00 76.12 195 CYS A CA 1
ATOM 1552 C C . CYS A 1 195 ? -21.150 22.908 17.030 1.00 76.12 195 CYS A C 1
ATOM 1554 O O . CYS A 1 195 ? -20.409 23.771 16.561 1.00 76.12 195 CYS A O 1
ATOM 1556 N N . THR A 1 196 ? -22.327 22.617 16.480 1.00 79.81 196 THR A N 1
ATOM 1557 C CA . THR A 1 196 ? -22.920 23.385 15.374 1.00 79.81 196 THR A CA 1
ATOM 1558 C C . THR A 1 196 ? -24.019 24.284 15.929 1.00 79.81 196 THR A C 1
ATOM 1560 O O . THR A 1 196 ? -25.101 23.808 16.265 1.00 79.81 196 THR A O 1
ATOM 1563 N N . GLY A 1 197 ? -23.735 25.576 16.084 1.00 71.94 197 GLY A N 1
ATOM 1564 C CA . GLY A 1 197 ? -24.714 26.537 16.584 1.00 71.94 197 GLY A CA 1
ATOM 1565 C C . GLY A 1 197 ? -25.653 27.009 15.478 1.00 71.94 197 GLY A C 1
ATOM 1566 O O . GLY A 1 197 ? -25.206 27.657 14.538 1.00 71.94 197 GLY A O 1
ATOM 1567 N N . ASN A 1 198 ? -26.954 26.767 15.630 1.00 61.62 198 ASN A N 1
ATOM 1568 C CA . ASN A 1 198 ? -27.973 27.601 14.994 1.00 61.62 198 ASN A CA 1
ATOM 1569 C C . ASN A 1 198 ? -28.304 28.725 15.978 1.00 61.62 198 ASN A C 1
ATOM 1571 O O . ASN A 1 198 ? -29.264 28.623 16.739 1.00 61.62 198 ASN A O 1
ATOM 1575 N N . GLY A 1 199 ? -27.449 29.749 16.024 1.00 55.50 199 GLY A N 1
ATOM 1576 C CA . GLY A 1 199 ? -27.693 30.926 16.851 1.00 55.50 199 GLY A CA 1
ATOM 1577 C C . GLY A 1 199 ? -28.989 31.612 16.419 1.00 55.50 199 GLY A C 1
ATOM 1578 O O . GLY A 1 199 ? -29.085 32.089 15.289 1.00 55.50 199 GLY A O 1
ATOM 1579 N N . LYS A 1 200 ? -29.976 31.631 17.311 1.00 36.88 200 LYS A N 1
ATOM 1580 C CA . LYS A 1 200 ? -30.983 32.688 17.375 1.00 36.88 200 LYS A CA 1
ATOM 1581 C C . LYS A 1 200 ? -30.627 33.595 18.537 1.00 36.88 200 LYS A C 1
ATOM 1583 O O . LYS A 1 200 ? -30.202 33.039 19.574 1.00 36.88 200 LYS A O 1
#

Radius of gyration: 24.21 Å; chains: 1; bounding box: 62×46×61 Å

Secondary structure (DSSP, 8-state):
----------------------SS--EEEEE--TT-SEEEEEEE-SS-S-EEEEEE-TT--EEEEEEESSPEEEEGGGS-TTEEEEEEETT---S--EEEE---B-S-EEEEEETTTEEEEEETTTTEEEEEE--GGGTT-EEEEEEE-SSSEEEEEEEPPPSS---EEE-SSSPEEE-TT--TT---------------